Protein AF-A0A023X7V4-F1 (afdb_monomer_lite)

Organism: Rubrobacter radiotolerans (NCBI:txid42256)

InterPro domains:
  IPR008807 ROS/MUCR transcriptional regulator [PF05443] (62-115)
  IPR041920 ROS/MUCR transcriptional regulator superfamily [G3DSA:1.10.10.1550] (57-104)

Secondary structure (DSSP, 8-state):
---HHHHHHHHHHHH---HHHHHHHHHTSTT--HHHHHHHHHT-PPTT---SBTTB--B-SS-EE-TTT--EES-HHHHHHHHH---HHHHHHHTT--TT--SS-HHHHHHHHH-GGGHHHHHHHHHHHHTS-HHHHHHHHHTS---HHHHH-HHHHHHHHHHHHHHHHHHHHHHHTT-----S--HHHHHHHHHHHHHHHH-HHHHHHHHHHHHHHHHTTSS--HHHHHHHHHHHHHHHHHHHHHHHHHHHHHHHTTS--

Structure (mmCIF, N/CA/C/O backbone):
data_AF-A0A023X7V4-F1
#
_entry.id   AF-A0A023X7V4-F1
#
loop_
_atom_site.group_PDB
_atom_site.id
_atom_site.type_symbol
_atom_site.label_atom_id
_atom_site.label_alt_id
_atom_site.label_comp_id
_atom_site.label_asym_id
_atom_site.label_entity_id
_atom_site.label_seq_id
_atom_site.pdbx_PDB_ins_code
_atom_site.Cartn_x
_atom_site.Cartn_y
_atom_site.Cartn_z
_atom_site.occupancy
_atom_site.B_iso_or_equiv
_atom_site.auth_seq_id
_atom_site.auth_comp_id
_atom_site.auth_asym_id
_atom_site.auth_atom_id
_atom_site.pdbx_PDB_model_num
ATOM 1 N N . MET A 1 1 ? -13.717 -35.762 26.888 1.00 41.38 1 MET A N 1
ATOM 2 C CA . MET A 1 1 ? -14.813 -34.768 26.851 1.00 41.38 1 MET A CA 1
ATOM 3 C C . MET A 1 1 ? -14.814 -34.144 25.472 1.00 41.38 1 MET A C 1
ATOM 5 O O . MET A 1 1 ? -14.211 -33.102 25.261 1.00 41.38 1 MET A O 1
ATOM 9 N N . GLU A 1 2 ? -15.412 -34.845 24.517 1.00 42.56 2 GLU A N 1
ATOM 10 C CA . GLU A 1 2 ? -15.575 -34.339 23.157 1.00 42.56 2 GLU A CA 1
ATOM 11 C C . GLU A 1 2 ? -16.433 -33.073 23.203 1.00 42.56 2 GLU A C 1
ATOM 13 O O . GLU A 1 2 ? -17.474 -33.023 23.868 1.00 42.56 2 GLU A O 1
ATOM 18 N N . SER A 1 3 ? -15.922 -32.010 22.584 1.00 56.41 3 SER A N 1
ATOM 19 C CA . SER A 1 3 ? -16.521 -30.682 22.621 1.00 56.41 3 SER A CA 1
ATOM 20 C C . SER A 1 3 ? -17.950 -30.749 22.091 1.00 56.41 3 SER A C 1
ATOM 22 O O . SER A 1 3 ? -18.186 -31.135 20.952 1.00 56.41 3 SER A O 1
ATOM 24 N N . ARG A 1 4 ? -18.926 -30.346 22.905 1.00 56.47 4 ARG A N 1
ATOM 25 C CA . ARG A 1 4 ? -20.351 -30.313 22.531 1.00 56.47 4 ARG A CA 1
ATOM 26 C C . ARG A 1 4 ? -20.641 -29.382 21.339 1.00 56.47 4 ARG A C 1
ATOM 28 O O . ARG A 1 4 ? -21.682 -29.526 20.708 1.00 56.47 4 ARG A O 1
ATOM 35 N N . ALA A 1 5 ? -19.705 -28.492 20.988 1.00 52.78 5 ALA A N 1
ATOM 36 C CA . ALA A 1 5 ? -19.725 -27.732 19.736 1.00 52.78 5 ALA A CA 1
ATOM 37 C C . ALA A 1 5 ? -19.550 -28.637 18.500 1.00 52.78 5 ALA A C 1
ATOM 39 O O . ALA A 1 5 ? -20.178 -28.405 17.473 1.00 52.78 5 ALA A O 1
ATOM 40 N N . TRP A 1 6 ? -18.781 -29.723 18.627 1.00 49.31 6 TRP A N 1
ATOM 41 C CA . TRP A 1 6 ? -18.603 -30.737 17.585 1.00 49.31 6 TRP A CA 1
ATOM 42 C C . TRP A 1 6 ? -19.901 -31.515 17.323 1.00 49.31 6 TRP A C 1
ATOM 44 O O . TRP A 1 6 ? -20.251 -31.766 16.177 1.00 49.31 6 TRP A O 1
ATOM 54 N N . GLN A 1 7 ? -20.689 -31.805 18.366 1.00 56.53 7 GLN A N 1
ATOM 55 C CA . GLN A 1 7 ? -22.008 -32.442 18.218 1.00 56.53 7 GLN A CA 1
ATOM 56 C C . GLN A 1 7 ? -23.035 -31.525 17.528 1.00 56.53 7 GLN A C 1
ATOM 58 O O . GLN A 1 7 ? -23.835 -32.005 16.728 1.00 56.53 7 GLN A O 1
ATOM 63 N N . ALA A 1 8 ? -22.998 -30.213 17.786 1.00 55.41 8 ALA A N 1
ATOM 64 C CA . ALA A 1 8 ? -23.857 -29.241 17.103 1.00 55.41 8 ALA A CA 1
ATOM 65 C C . ALA A 1 8 ? -23.459 -29.044 15.626 1.00 55.41 8 ALA A C 1
ATOM 67 O O . ALA A 1 8 ? -24.329 -29.002 14.759 1.00 55.41 8 ALA A O 1
ATOM 68 N N . ALA A 1 9 ? -22.156 -29.005 15.329 1.00 53.72 9 ALA A N 1
ATOM 69 C CA . ALA A 1 9 ? -21.641 -28.970 13.959 1.00 53.72 9 ALA A CA 1
ATOM 70 C C . ALA A 1 9 ? -21.987 -30.251 13.170 1.00 53.72 9 ALA A C 1
ATOM 72 O O . ALA A 1 9 ? -22.349 -30.181 11.997 1.00 53.72 9 ALA A O 1
ATOM 73 N N . MET A 1 10 ? -21.959 -31.417 13.827 1.00 55.75 10 MET A N 1
ATOM 74 C CA . MET A 1 10 ? -22.349 -32.698 13.225 1.00 55.75 10 MET A CA 1
ATOM 75 C C . MET A 1 10 ? -23.842 -32.772 12.876 1.00 55.75 10 MET A C 1
ATOM 77 O O . MET A 1 10 ? -24.188 -33.373 11.864 1.00 55.75 10 MET A O 1
ATOM 81 N N . LEU A 1 11 ? -24.727 -32.140 13.654 1.00 57.44 11 LEU A N 1
ATOM 82 C CA . LEU A 1 11 ? -26.157 -32.051 13.316 1.00 57.44 11 LEU A CA 1
ATOM 83 C C . LEU A 1 11 ? -26.400 -31.196 12.061 1.00 57.44 11 LEU A C 1
ATOM 85 O O . LEU A 1 11 ? -27.249 -31.540 11.243 1.00 57.44 11 LEU A O 1
ATOM 89 N N . HIS A 1 12 ? -25.618 -30.131 11.864 1.00 55.47 12 HIS A N 1
ATOM 90 C CA . HIS A 1 12 ? -25.697 -29.292 10.663 1.00 55.47 12 HIS A CA 1
ATOM 91 C C . HIS A 1 12 ? -25.228 -30.044 9.404 1.00 55.47 12 HIS A C 1
ATOM 93 O O . HIS A 1 12 ? -25.890 -30.001 8.371 1.00 55.47 12 HIS A O 1
ATOM 99 N N . LEU A 1 13 ? -24.124 -30.794 9.510 1.00 51.00 13 LEU A N 1
ATOM 100 C CA . LEU A 1 13 ? -23.548 -31.556 8.395 1.00 51.00 13 LEU A CA 1
ATOM 101 C C . LEU A 1 13 ? -24.337 -32.824 8.038 1.00 51.00 13 LEU A C 1
ATOM 103 O O . LEU A 1 13 ? -24.359 -33.213 6.873 1.00 51.00 13 LEU A O 1
ATOM 107 N N . ARG A 1 14 ? -24.966 -33.489 9.016 1.00 56.28 14 ARG A N 1
ATOM 108 C CA . ARG A 1 14 ? -25.620 -34.791 8.803 1.00 56.28 14 ARG A CA 1
ATOM 109 C C . ARG A 1 14 ? -27.096 -34.684 8.418 1.00 56.28 14 ARG A C 1
ATOM 111 O O . ARG A 1 14 ? -27.585 -35.574 7.732 1.00 56.28 14 ARG A O 1
ATOM 118 N N . GLU A 1 15 ? -27.788 -33.624 8.838 1.00 60.56 15 GLU A N 1
ATOM 119 C CA . GLU A 1 15 ? -29.243 -33.493 8.639 1.00 60.56 15 GLU A CA 1
ATOM 120 C C . GLU A 1 15 ? -29.652 -32.349 7.699 1.00 60.56 15 GLU A C 1
ATOM 122 O O . GLU A 1 15 ? -30.838 -32.165 7.446 1.00 60.56 15 GLU A O 1
ATOM 127 N N . GLY A 1 16 ? -28.699 -31.581 7.153 1.00 63.62 16 GLY A N 1
ATOM 128 C CA . GLY A 1 16 ? -28.992 -30.522 6.175 1.00 63.62 16 GLY A CA 1
ATOM 129 C C . GLY A 1 16 ? -29.826 -29.358 6.727 1.00 63.62 16 GLY A C 1
ATOM 130 O O . GLY A 1 16 ? -30.351 -28.555 5.959 1.00 63.62 16 GLY A O 1
ATOM 131 N N . LEU A 1 17 ? -29.954 -29.263 8.052 1.00 63.28 17 LEU A N 1
ATOM 132 C CA . LEU A 1 17 ? -30.679 -28.193 8.731 1.00 63.28 17 LEU A CA 1
ATOM 133 C C . LEU A 1 17 ? -30.011 -26.850 8.453 1.00 63.28 17 LEU A C 1
ATOM 135 O O . LEU A 1 17 ? -28.795 -26.752 8.495 1.00 63.28 17 LEU A O 1
ATOM 139 N N . SER A 1 18 ? -30.774 -25.788 8.243 1.00 66.00 18 SER A N 1
ATOM 140 C CA . SER A 1 18 ? -30.254 -24.424 8.136 1.00 66.00 18 SER A CA 1
ATOM 141 C C . SER A 1 18 ? -29.799 -23.875 9.499 1.00 66.00 18 SER A C 1
ATOM 143 O O . SER A 1 18 ? -30.266 -24.297 10.559 1.00 66.00 18 SER A O 1
ATOM 145 N N . LEU A 1 19 ? -28.924 -22.861 9.510 1.00 58.91 19 LEU A N 1
ATOM 146 C CA . LEU A 1 19 ? -28.445 -22.227 10.754 1.00 58.91 19 LEU A CA 1
ATOM 147 C C . LEU A 1 19 ? -29.584 -21.659 11.619 1.00 58.91 19 LEU A C 1
ATOM 149 O O . LEU A 1 19 ? -29.490 -21.646 12.847 1.00 58.91 19 LEU A O 1
ATOM 153 N N . LYS A 1 20 ? -30.687 -21.227 10.992 1.00 66.25 20 LYS A N 1
ATOM 154 C CA . LYS A 1 20 ? -31.888 -20.770 11.707 1.00 66.25 20 LYS A CA 1
ATOM 155 C C . LYS A 1 20 ? -32.548 -21.909 12.483 1.00 66.25 20 LYS A C 1
ATOM 157 O O . LYS A 1 20 ? -33.014 -21.681 13.598 1.00 66.25 20 LYS A O 1
ATOM 162 N N . GLU A 1 21 ? -32.555 -23.114 11.924 1.00 63.94 21 GLU A N 1
ATOM 163 C CA . GLU A 1 21 ? -33.119 -24.311 12.552 1.00 63.94 21 GLU A CA 1
ATOM 164 C C . GLU A 1 21 ? -32.215 -24.815 13.678 1.00 63.94 21 GLU A C 1
ATOM 166 O O . GLU A 1 21 ? -32.706 -25.069 14.776 1.00 63.94 21 GLU A O 1
ATOM 171 N N . VAL A 1 22 ? -30.892 -24.817 13.481 1.00 65.38 22 VAL A N 1
ATOM 172 C CA . VAL A 1 22 ? -29.928 -25.143 14.549 1.00 65.38 22 VAL A CA 1
ATOM 173 C C . VAL A 1 22 ? -30.056 -24.161 15.723 1.00 65.38 22 VAL A C 1
ATOM 175 O O . VAL A 1 22 ? -30.165 -24.570 16.880 1.00 65.38 22 VAL A O 1
ATOM 178 N N . ALA A 1 23 ? -30.137 -22.856 15.445 1.00 66.94 23 ALA A N 1
ATOM 179 C CA . ALA A 1 23 ? -30.318 -21.828 16.470 1.00 66.94 23 ALA A CA 1
ATOM 180 C C . ALA A 1 23 ? -31.695 -21.881 17.159 1.00 66.94 23 ALA A C 1
ATOM 182 O O . ALA A 1 23 ? -31.830 -21.413 18.292 1.00 66.94 23 ALA A O 1
ATOM 183 N N . LYS A 1 24 ? -32.729 -22.406 16.490 1.00 69.44 24 LYS A N 1
ATOM 184 C CA . LYS A 1 24 ? -34.049 -22.657 17.087 1.00 69.44 24 LYS A CA 1
ATOM 185 C C . LYS A 1 24 ? -33.983 -23.842 18.055 1.00 69.44 24 LYS A C 1
ATOM 187 O O . LYS A 1 24 ? -34.344 -23.685 19.218 1.00 69.44 24 LYS A O 1
ATOM 192 N N . VAL A 1 25 ? -33.406 -24.965 17.623 1.00 68.50 25 VAL A N 1
ATOM 193 C CA . VAL A 1 25 ? -33.219 -26.174 18.448 1.00 68.50 25 VAL A CA 1
ATOM 194 C C . VAL A 1 25 ? -32.381 -25.886 19.698 1.00 68.50 25 VAL A C 1
ATOM 196 O O . VAL A 1 25 ? -32.690 -26.374 20.785 1.00 68.50 25 VAL A O 1
ATOM 199 N N . LEU A 1 26 ? -31.336 -25.060 19.579 1.00 64.25 26 LEU A N 1
ATOM 200 C CA . LEU A 1 26 ? -30.510 -24.667 20.726 1.00 64.25 26 LEU A CA 1
ATOM 201 C C . LEU A 1 26 ? -31.251 -23.752 21.716 1.00 64.25 26 LEU A C 1
ATOM 203 O O . LEU A 1 26 ? -30.991 -23.836 22.915 1.00 64.25 26 LEU A O 1
ATOM 207 N N . ARG A 1 27 ? -32.187 -22.915 21.244 1.00 64.38 27 ARG A N 1
ATOM 208 C CA . ARG A 1 27 ? -33.008 -22.026 22.089 1.00 64.38 27 ARG A CA 1
ATOM 209 C C . ARG A 1 27 ? -34.117 -22.755 22.845 1.00 64.38 27 ARG A C 1
ATOM 211 O O . ARG A 1 27 ? -34.474 -22.333 23.938 1.00 64.38 27 ARG A O 1
ATOM 218 N N . GLU A 1 28 ? -34.632 -23.851 22.298 1.00 66.69 28 GLU A N 1
ATOM 219 C CA . GLU A 1 28 ? -35.688 -24.661 22.922 1.00 66.69 28 GLU A CA 1
ATOM 220 C C . GLU A 1 28 ? -35.160 -25.591 24.034 1.00 66.69 28 GLU A C 1
ATOM 222 O O . GLU A 1 28 ? -35.944 -26.246 24.722 1.00 66.69 28 GLU A O 1
ATOM 227 N N . ARG A 1 29 ? -33.836 -25.648 24.268 1.00 60.62 29 ARG A N 1
ATOM 228 C CA . ARG A 1 29 ? -33.248 -26.480 25.329 1.00 60.62 29 ARG A CA 1
ATOM 229 C C . ARG A 1 29 ? -33.057 -25.707 26.647 1.00 60.62 29 ARG A C 1
ATOM 231 O O . ARG A 1 29 ? -32.195 -24.832 26.727 1.00 60.62 29 ARG A O 1
ATOM 238 N N . PRO A 1 30 ? -33.734 -26.105 27.744 1.00 47.75 30 PRO A N 1
ATOM 239 C CA . PRO A 1 30 ? -33.882 -25.292 28.962 1.00 47.75 30 PRO A CA 1
ATOM 240 C C . PRO A 1 30 ? -32.609 -25.072 29.801 1.00 47.75 30 PRO A C 1
ATOM 242 O O . PRO A 1 30 ? -32.651 -24.354 30.793 1.00 47.75 30 PRO A O 1
ATOM 245 N N . LYS A 1 31 ? -31.463 -25.668 29.440 1.00 54.19 31 LYS A N 1
ATOM 246 C CA . LYS A 1 31 ? -30.196 -25.534 30.193 1.00 54.19 31 LYS A CA 1
ATOM 247 C C . LYS A 1 31 ? -29.168 -24.606 29.538 1.00 54.19 31 LYS A C 1
ATOM 249 O O . LYS A 1 31 ? -28.036 -24.530 30.011 1.00 54.19 31 LYS A O 1
ATOM 254 N N . TRP A 1 32 ? -29.525 -23.935 28.447 1.00 52.78 32 TRP A N 1
ATOM 255 C CA . TRP A 1 32 ? -28.631 -23.021 27.740 1.00 52.78 32 TRP A CA 1
ATOM 256 C C . TRP A 1 32 ? -29.095 -21.584 27.974 1.00 52.78 32 TRP A C 1
ATOM 258 O O . TRP A 1 32 ? -30.071 -21.128 27.389 1.00 52.78 32 TRP A O 1
ATOM 268 N N . CYS A 1 33 ? -28.406 -20.862 28.860 1.00 50.81 33 CYS A N 1
ATOM 269 C CA . CYS A 1 33 ? -28.607 -19.423 28.992 1.00 50.81 33 CYS A CA 1
ATOM 270 C C . CYS A 1 33 ? -28.210 -18.730 27.675 1.00 50.81 33 CYS A C 1
ATOM 272 O O . CYS A 1 33 ? -27.213 -19.098 27.046 1.00 50.81 33 CYS A O 1
ATOM 274 N N . GLY A 1 34 ? -28.981 -17.722 27.254 1.00 51.06 34 GLY A N 1
ATOM 275 C CA . GLY A 1 34 ? -28.841 -17.063 25.944 1.00 51.06 34 GLY A CA 1
ATOM 276 C C . GLY A 1 34 ? -27.445 -16.498 25.633 1.00 51.06 34 GLY A C 1
ATOM 277 O O . GLY A 1 34 ? -27.108 -16.314 24.467 1.00 51.06 34 GLY A O 1
ATOM 278 N N . GLN A 1 35 ? -26.598 -16.308 26.649 1.00 51.03 35 GLN A N 1
ATOM 279 C CA . GLN A 1 35 ? -25.211 -15.856 26.508 1.00 51.03 35 GLN A CA 1
ATOM 280 C C . GLN A 1 35 ? -24.315 -16.861 25.756 1.00 51.03 35 GLN A C 1
ATOM 282 O O . GLN A 1 35 ? -23.490 -16.445 24.950 1.00 51.03 35 GLN A O 1
ATOM 287 N N . ARG A 1 36 ? -24.515 -18.177 25.941 1.00 52.31 36 ARG A N 1
ATOM 288 C CA . ARG A 1 36 ? -23.709 -19.217 25.265 1.00 52.31 36 ARG A CA 1
ATOM 289 C C . ARG A 1 36 ? -24.131 -19.488 23.824 1.00 52.31 36 ARG A C 1
ATOM 291 O O . ARG A 1 36 ? -23.329 -19.977 23.038 1.00 52.31 36 ARG A O 1
ATOM 298 N N . VAL A 1 37 ? -25.376 -19.178 23.463 1.00 53.91 37 VAL A N 1
ATOM 299 C CA . VAL A 1 37 ? -25.863 -19.341 22.083 1.00 53.91 37 VAL A CA 1
ATOM 300 C C . VAL A 1 37 ? -25.223 -18.294 21.169 1.00 53.91 37 VAL A C 1
ATOM 302 O O . VAL A 1 37 ? -24.792 -18.640 20.074 1.00 53.91 37 VAL A O 1
ATOM 305 N N . ASN A 1 38 ? -25.079 -17.052 21.644 1.00 53.09 38 ASN A N 1
ATOM 306 C CA . ASN A 1 38 ? -24.368 -16.006 20.904 1.00 53.09 38 ASN A CA 1
ATOM 307 C C . ASN A 1 38 ? -22.863 -16.286 20.802 1.00 53.09 38 ASN A C 1
ATOM 309 O O . ASN A 1 38 ? -22.304 -16.067 19.744 1.00 53.09 38 ASN A O 1
ATOM 313 N N . GLU A 1 39 ? -22.219 -16.850 21.830 1.00 53.12 39 GLU A N 1
ATOM 314 C CA . GLU A 1 39 ? -20.816 -17.299 21.732 1.00 53.12 39 GLU A CA 1
ATOM 315 C C . GLU A 1 39 ? -20.608 -18.389 20.668 1.00 53.12 39 GLU A C 1
ATOM 317 O O . GLU A 1 39 ? -19.602 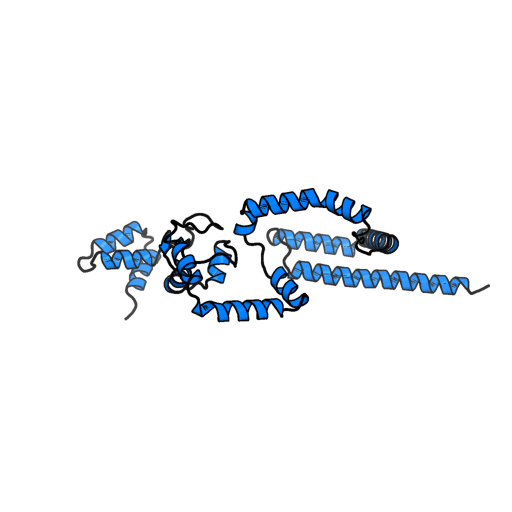-18.382 19.968 1.00 53.12 39 GLU A O 1
ATOM 322 N N . VAL A 1 40 ? -21.552 -19.325 20.527 1.00 52.16 40 VAL A N 1
ATOM 323 C CA . VAL A 1 40 ? -21.476 -20.395 19.516 1.00 52.16 40 VAL A CA 1
ATOM 324 C C . VAL A 1 40 ? -21.798 -19.879 18.112 1.00 52.16 40 VAL A C 1
ATOM 326 O O . VAL A 1 40 ? -21.185 -20.332 17.151 1.00 52.16 40 VAL A O 1
ATOM 329 N N . LEU A 1 41 ? -22.721 -18.924 17.982 1.00 52.56 41 LEU A N 1
ATOM 330 C CA . LEU A 1 41 ? -23.018 -18.264 16.706 1.00 52.56 41 LEU A CA 1
ATOM 331 C C . LEU A 1 41 ? -21.889 -17.315 16.270 1.00 52.56 41 LEU A C 1
ATOM 333 O O . LEU A 1 41 ? -21.549 -17.298 15.093 1.00 52.56 41 LEU A O 1
ATOM 337 N N . ASP A 1 42 ? -21.250 -16.612 17.209 1.00 54.59 42 ASP A N 1
ATOM 338 C CA . ASP A 1 42 ? -20.060 -15.777 16.979 1.00 54.59 42 ASP A CA 1
ATOM 339 C C . ASP A 1 42 ? -18.852 -16.594 16.489 1.00 54.59 42 ASP A C 1
ATOM 341 O O . ASP A 1 42 ? -17.957 -16.057 15.839 1.00 54.59 42 ASP A O 1
ATOM 345 N N . LEU A 1 43 ? -18.806 -17.893 16.802 1.00 53.56 43 LEU A N 1
ATOM 346 C CA . LEU A 1 43 ? -17.772 -18.812 16.320 1.00 53.56 43 LEU A CA 1
ATOM 347 C C . LEU A 1 43 ? -18.025 -19.304 14.886 1.00 53.56 43 LEU A C 1
ATOM 349 O O . LEU A 1 43 ? -17.178 -20.011 14.342 1.00 53.56 43 LEU A O 1
ATOM 353 N N . TYR A 1 44 ? -19.166 -18.964 14.278 1.00 50.44 44 TYR A N 1
ATOM 354 C CA . TYR A 1 44 ? -19.563 -19.469 12.964 1.00 50.44 44 TYR A CA 1
ATOM 355 C C . TYR A 1 44 ? -20.221 -18.380 12.097 1.00 50.44 44 TYR A C 1
ATOM 357 O O . TYR A 1 44 ? -21.303 -18.568 11.539 1.00 50.44 44 TYR A O 1
ATOM 365 N N . GLU A 1 45 ? -19.556 -17.230 11.951 1.00 55.75 45 GLU A N 1
ATOM 366 C CA . GLU A 1 45 ? -19.794 -16.356 10.795 1.00 55.75 45 GLU A CA 1
ATOM 367 C C . GLU A 1 45 ? -19.131 -16.994 9.562 1.00 55.75 45 GLU A C 1
ATOM 369 O O . GLU A 1 45 ? -17.949 -17.348 9.617 1.00 55.75 45 GLU A O 1
ATOM 374 N N . PRO A 1 46 ? -19.871 -17.218 8.460 1.00 46.97 46 PRO A N 1
ATOM 375 C CA . PRO A 1 46 ? -19.332 -17.917 7.307 1.00 46.97 46 PRO A CA 1
ATOM 376 C C . PRO A 1 46 ? -18.143 -17.135 6.726 1.00 46.97 46 PRO A C 1
ATOM 378 O O . PRO A 1 46 ? -18.260 -15.924 6.506 1.00 46.97 46 PRO A O 1
ATOM 381 N N . PRO A 1 47 ? -17.009 -17.802 6.442 1.00 47.78 47 PRO A N 1
ATOM 382 C CA . PRO A 1 47 ? -15.884 -17.162 5.777 1.00 47.78 47 PRO A CA 1
ATOM 383 C C . PRO A 1 47 ? -16.356 -16.615 4.425 1.00 47.78 47 PRO A C 1
ATOM 385 O O . PRO A 1 47 ? -16.801 -17.372 3.564 1.00 47.78 47 PRO A O 1
ATOM 388 N N . GLY A 1 48 ? -16.306 -15.291 4.253 1.00 57.72 48 GLY A N 1
ATOM 389 C CA . GLY A 1 48 ? -16.626 -14.636 2.980 1.00 57.72 48 GLY A CA 1
ATOM 390 C C . GLY A 1 48 ? -17.343 -13.290 3.076 1.00 57.72 48 GLY A C 1
ATOM 391 O O . GLY A 1 48 ? -17.339 -12.544 2.098 1.00 57.72 48 GLY A O 1
ATOM 392 N N . VAL A 1 49 ? -17.927 -12.929 4.224 1.00 71.62 49 VAL A N 1
ATOM 393 C CA . VAL A 1 49 ? -18.519 -11.592 4.395 1.00 71.62 49 VAL A CA 1
ATOM 394 C C . VAL A 1 49 ? -17.434 -10.614 4.836 1.00 71.62 49 VAL A C 1
ATOM 396 O O . VAL A 1 49 ? -16.968 -10.649 5.968 1.00 71.62 49 VAL A O 1
ATOM 399 N N . ILE A 1 50 ? -17.019 -9.731 3.927 1.00 84.19 50 ILE A N 1
ATOM 400 C CA . ILE A 1 50 ? -16.143 -8.605 4.264 1.00 84.19 50 ILE A CA 1
ATOM 401 C C . ILE A 1 50 ? -17.021 -7.474 4.800 1.00 84.19 50 ILE A C 1
ATOM 403 O O . ILE A 1 50 ? -17.871 -6.944 4.084 1.00 84.19 50 ILE A O 1
ATOM 407 N N . HIS A 1 51 ? -16.797 -7.077 6.049 1.00 89.88 51 HIS A N 1
ATOM 408 C CA . HIS A 1 51 ? -17.432 -5.900 6.629 1.00 89.88 51 HIS A CA 1
ATOM 409 C C . HIS A 1 51 ? -16.680 -4.627 6.226 1.00 89.88 51 HIS A C 1
ATOM 411 O O . HIS A 1 51 ? -15.453 -4.567 6.287 1.00 89.88 51 HIS A O 1
ATOM 417 N N . GLY A 1 52 ? -17.420 -3.588 5.837 1.00 87.25 52 GLY A N 1
ATOM 418 C CA . GLY A 1 52 ? -16.836 -2.342 5.341 1.00 87.25 52 GLY A CA 1
ATOM 419 C C . GLY A 1 52 ? -16.393 -2.440 3.877 1.00 87.25 52 GLY A C 1
ATOM 420 O O . GLY A 1 52 ? -16.958 -3.198 3.090 1.00 87.25 52 GLY A O 1
ATOM 421 N N . ARG A 1 53 ? -15.403 -1.631 3.486 1.00 84.81 53 ARG A N 1
ATOM 422 C CA . ARG A 1 53 ? -14.885 -1.583 2.111 1.00 84.81 53 ARG A CA 1
ATOM 423 C C . ARG A 1 53 ? -13.430 -2.045 2.095 1.00 84.81 53 ARG A C 1
ATOM 425 O O . ARG A 1 53 ? -12.595 -1.466 2.778 1.00 84.81 53 ARG A O 1
ATOM 432 N N . ARG A 1 54 ? -13.113 -3.032 1.253 1.00 85.31 54 ARG A N 1
ATOM 433 C CA . ARG A 1 54 ? -11.736 -3.514 1.052 1.00 85.31 54 ARG A CA 1
ATOM 434 C C . ARG A 1 54 ? -10.801 -2.360 0.664 1.00 85.31 54 ARG A C 1
ATOM 436 O O . ARG A 1 54 ? -11.177 -1.480 -0.110 1.00 85.31 54 ARG A O 1
ATOM 443 N N . GLY A 1 55 ? -9.603 -2.350 1.236 1.00 85.19 55 GLY A N 1
ATOM 444 C CA . GLY A 1 55 ? -8.627 -1.275 1.080 1.00 85.19 55 GLY A CA 1
ATOM 445 C C . GLY A 1 55 ? -8.944 -0.000 1.868 1.00 85.19 55 GLY A C 1
ATOM 446 O O . GLY A 1 55 ? -8.191 0.957 1.744 1.00 85.19 55 GLY A O 1
ATOM 447 N N . VAL A 1 56 ? -10.013 0.046 2.673 1.00 88.31 56 VAL A N 1
ATOM 448 C CA . VAL A 1 56 ? -10.365 1.219 3.489 1.00 88.31 56 VAL A CA 1
ATOM 449 C C . VAL A 1 56 ? -10.674 0.788 4.916 1.00 88.31 56 VAL A C 1
ATOM 451 O O . VAL A 1 56 ? -11.677 0.134 5.181 1.00 88.31 56 VAL A O 1
ATOM 454 N N . LEU A 1 57 ? -9.844 1.212 5.868 1.00 91.44 57 LEU A N 1
ATOM 455 C CA . LEU A 1 57 ? -10.114 0.965 7.280 1.00 91.44 57 LEU A CA 1
ATOM 456 C C . LEU A 1 57 ? -11.111 2.000 7.823 1.00 91.44 57 LEU A C 1
ATOM 458 O O . LEU A 1 57 ? -10.745 3.150 8.065 1.00 91.44 57 LEU A O 1
ATOM 462 N N . ALA A 1 58 ? -12.368 1.593 8.018 1.00 92.50 58 ALA A N 1
ATOM 463 C CA . ALA A 1 58 ? -13.390 2.461 8.601 1.00 92.50 58 ALA A CA 1
ATOM 464 C C . ALA A 1 58 ? -13.027 2.849 10.045 1.00 92.50 58 ALA A C 1
ATOM 466 O O . ALA A 1 58 ? -12.610 2.004 10.841 1.00 92.50 58 ALA A O 1
ATOM 467 N N . SER A 1 59 ? -13.189 4.131 10.372 1.00 93.69 59 SER A N 1
ATOM 468 C CA . SER A 1 59 ? -12.820 4.727 11.657 1.00 93.69 59 SER A CA 1
ATOM 469 C C . SER A 1 59 ? -13.870 5.751 12.084 1.00 93.69 59 SER A C 1
ATOM 471 O O . SER A 1 59 ? -14.273 6.572 11.264 1.00 93.69 59 SER A O 1
ATOM 473 N N . ASP A 1 60 ? -14.253 5.746 13.361 1.00 93.00 60 ASP A N 1
ATOM 474 C CA . ASP A 1 60 ? -15.101 6.778 13.986 1.00 93.00 60 ASP A CA 1
ATOM 475 C C . ASP A 1 60 ? -14.268 7.837 14.745 1.00 93.00 60 ASP A C 1
ATOM 477 O O . ASP A 1 60 ? -14.798 8.836 15.218 1.00 93.00 60 ASP A O 1
ATOM 481 N N . GLY A 1 61 ? -12.947 7.630 14.827 1.00 91.25 61 GLY A N 1
ATOM 482 C CA . GLY A 1 61 ? -11.984 8.489 15.525 1.00 91.25 61 GLY A CA 1
ATOM 483 C C . GLY A 1 61 ? -11.427 7.834 16.791 1.00 91.25 61 GLY A C 1
ATOM 484 O O . GLY A 1 61 ? -10.214 7.861 17.019 1.00 91.25 61 GLY A O 1
ATOM 485 N N . GLU A 1 62 ? -12.281 7.152 17.550 1.00 92.88 62 GLU A N 1
ATOM 486 C CA . GLU A 1 62 ? -11.925 6.444 18.788 1.00 92.88 62 GLU A CA 1
ATOM 487 C C . GLU A 1 62 ? -11.638 4.957 18.543 1.00 92.88 62 GLU A C 1
ATOM 489 O O . GLU A 1 62 ? -10.874 4.316 19.276 1.00 92.88 62 GLU A O 1
ATOM 494 N N . ARG A 1 63 ? -12.230 4.395 17.488 1.00 95.31 63 ARG A N 1
ATOM 495 C CA . ARG A 1 63 ? -12.226 2.978 17.127 1.00 95.31 63 ARG A CA 1
ATOM 496 C C . ARG A 1 63 ? -12.145 2.800 15.614 1.00 95.31 63 ARG A C 1
ATOM 498 O O . ARG A 1 63 ? -12.459 3.688 14.826 1.00 95.31 63 ARG A O 1
ATOM 505 N N . VAL A 1 64 ? -11.724 1.606 15.217 1.00 95.94 64 VAL A N 1
ATOM 506 C CA . VAL A 1 64 ? -11.688 1.147 13.826 1.00 95.94 64 VAL A CA 1
ATOM 507 C C . VAL A 1 64 ? -12.469 -0.154 13.674 1.00 95.94 64 VAL A C 1
ATOM 509 O O . VAL A 1 64 ? -12.481 -0.982 14.591 1.00 95.94 64 VAL A O 1
ATOM 512 N N . GLN A 1 65 ? -13.118 -0.340 12.528 1.00 96.19 65 GLN A N 1
ATOM 513 C CA . GLN A 1 65 ? -13.931 -1.521 12.248 1.00 96.19 65 GLN A CA 1
ATOM 514 C C . GLN A 1 65 ? -13.072 -2.708 11.775 1.00 96.19 65 GLN A C 1
ATOM 516 O O . GLN A 1 65 ? -12.175 -2.554 10.944 1.00 96.19 65 GLN A O 1
ATOM 521 N N . CYS A 1 66 ? -13.347 -3.907 12.291 1.00 95.12 66 CYS A N 1
ATOM 522 C CA . CYS A 1 66 ? -12.769 -5.154 11.792 1.00 95.12 66 CYS A CA 1
ATOM 523 C C . CYS A 1 66 ? -13.473 -5.601 10.502 1.00 95.12 66 CYS A C 1
ATOM 525 O O . CYS A 1 66 ? -14.699 -5.667 10.470 1.00 95.12 66 CYS A O 1
ATOM 527 N N . HIS A 1 67 ? -12.710 -5.975 9.472 1.00 93.88 67 HIS A N 1
ATOM 528 C CA . HIS A 1 67 ? -13.262 -6.480 8.210 1.00 93.88 67 HIS A CA 1
ATOM 529 C C . HIS A 1 67 ? -13.812 -7.907 8.324 1.00 93.88 67 HIS A C 1
ATOM 531 O O . HIS A 1 67 ? -14.635 -8.289 7.500 1.00 93.88 67 HIS A O 1
ATOM 537 N N . VAL A 1 68 ? -13.376 -8.680 9.327 1.00 90.94 68 VAL A N 1
ATOM 538 C CA . VAL A 1 68 ? -13.788 -10.084 9.508 1.00 90.94 68 VAL A CA 1
ATOM 539 C C . VAL A 1 68 ? -15.115 -10.190 10.255 1.00 90.94 68 VAL A C 1
ATOM 541 O O . VAL A 1 68 ? -15.979 -10.928 9.817 1.00 90.94 68 VAL A O 1
ATOM 544 N N . CYS A 1 69 ? -15.288 -9.445 11.354 1.00 90.19 69 CYS A N 1
ATOM 545 C CA . CYS A 1 69 ? -16.470 -9.554 12.228 1.00 90.19 69 CYS A CA 1
ATOM 546 C C . CYS A 1 69 ? -17.299 -8.262 12.346 1.00 90.19 69 CYS A C 1
ATOM 548 O O . CYS A 1 69 ? -18.230 -8.177 13.145 1.00 90.19 69 CYS A O 1
ATOM 550 N N . GLY A 1 70 ? -16.905 -7.180 11.665 1.00 91.94 70 GLY A N 1
ATOM 551 C CA . GLY A 1 70 ? -17.652 -5.915 11.635 1.00 91.94 70 GLY A CA 1
ATOM 552 C C . GLY A 1 70 ? -17.673 -5.099 12.934 1.00 91.94 70 GLY A C 1
ATOM 553 O O . GLY A 1 70 ? -18.264 -4.017 12.959 1.00 91.94 70 GLY A O 1
ATOM 554 N N . ARG A 1 71 ? -17.033 -5.575 14.009 1.00 92.38 71 ARG A N 1
ATOM 555 C CA . ARG A 1 71 ? -16.984 -4.906 15.322 1.00 92.38 71 ARG A CA 1
ATOM 556 C C . ARG A 1 71 ? -15.923 -3.801 15.375 1.00 92.38 71 ARG A C 1
ATOM 558 O O . ARG A 1 71 ? -14.959 -3.811 14.613 1.00 92.38 71 ARG A O 1
ATOM 565 N N . TRP A 1 72 ? -16.093 -2.862 16.306 1.00 95.88 72 TRP A N 1
ATOM 566 C CA . TRP A 1 72 ? -15.266 -1.657 16.444 1.00 95.88 72 TRP A CA 1
ATOM 567 C C . TRP A 1 72 ? -14.278 -1.761 17.611 1.00 95.88 72 TRP A C 1
ATOM 569 O O . TRP A 1 72 ? -14.678 -2.047 18.740 1.00 95.88 72 TRP A O 1
ATOM 579 N N . TYR A 1 73 ? -12.998 -1.471 17.361 1.00 95.56 73 TYR A N 1
ATOM 580 C CA . TYR A 1 73 ? -11.916 -1.629 18.339 1.00 95.56 73 TYR A CA 1
ATOM 581 C C . TYR A 1 73 ? -10.931 -0.460 18.337 1.00 95.56 73 TYR A C 1
ATOM 583 O O . TYR A 1 73 ? -10.559 0.049 17.286 1.00 95.56 73 TYR A O 1
ATOM 591 N N . ALA A 1 74 ? -10.405 -0.102 19.511 1.00 95.56 74 ALA A N 1
ATOM 592 C CA . ALA A 1 74 ? -9.290 0.847 19.608 1.00 95.56 74 ALA A CA 1
ATOM 593 C C . ALA A 1 74 ? -7.948 0.233 19.151 1.00 95.56 74 ALA A C 1
ATOM 595 O O . ALA A 1 74 ? -7.075 0.938 18.648 1.00 95.56 74 ALA A O 1
ATOM 596 N N . HIS A 1 75 ? -7.772 -1.087 19.310 1.00 95.62 75 HIS A N 1
ATOM 597 C CA . HIS A 1 75 ? -6.545 -1.808 18.953 1.00 95.62 75 HIS A CA 1
ATOM 598 C C . HIS A 1 75 ? -6.850 -3.054 18.111 1.00 95.62 75 HIS A C 1
ATOM 600 O O . HIS A 1 75 ? -6.763 -4.194 18.576 1.00 95.62 75 HIS A O 1
ATOM 606 N N . LEU A 1 76 ? -7.201 -2.826 16.847 1.00 96.25 76 LEU A N 1
ATOM 607 C CA . LEU A 1 76 ? -7.582 -3.872 15.902 1.00 96.25 76 LEU A CA 1
ATOM 608 C C . LEU A 1 76 ? -6.494 -4.933 15.708 1.00 96.25 76 LEU A C 1
ATOM 610 O O . LEU A 1 76 ? -6.813 -6.113 15.665 1.00 96.25 76 LEU A O 1
ATOM 614 N N . GLY A 1 77 ? -5.215 -4.551 15.676 1.00 94.00 77 GLY A N 1
ATOM 615 C CA . GLY A 1 77 ? -4.127 -5.522 15.492 1.00 94.00 77 GLY A CA 1
ATOM 616 C C . GLY A 1 77 ? -4.069 -6.605 16.581 1.00 94.00 77 GLY A C 1
ATOM 617 O O . GLY A 1 77 ? -3.758 -7.752 16.289 1.00 94.00 77 GLY A O 1
ATOM 618 N N . ALA A 1 78 ? -4.426 -6.264 17.825 1.00 93.25 78 ALA A N 1
ATOM 619 C CA . ALA A 1 78 ? -4.479 -7.254 18.908 1.00 93.25 78 ALA A CA 1
ATOM 620 C C . ALA A 1 78 ? -5.731 -8.126 18.796 1.00 93.25 78 ALA A C 1
ATOM 622 O O . ALA A 1 78 ? -5.660 -9.335 18.985 1.00 93.25 78 ALA A O 1
ATOM 623 N N . HIS A 1 79 ? -6.867 -7.512 18.454 1.00 95.31 79 HIS A N 1
ATOM 624 C CA . HIS A 1 79 ? -8.113 -8.234 18.233 1.00 95.31 79 HIS A CA 1
ATOM 625 C C . HIS A 1 79 ? -7.964 -9.290 17.134 1.00 95.31 79 HIS A C 1
ATOM 627 O O . HIS A 1 79 ? -8.290 -10.448 17.367 1.00 95.31 79 HIS A O 1
ATOM 633 N N . VAL A 1 80 ? -7.424 -8.906 15.977 1.00 94.25 80 VAL A N 1
ATOM 634 C CA . VAL A 1 80 ? -7.256 -9.795 14.823 1.00 94.25 80 VAL A CA 1
ATOM 635 C C . VAL A 1 80 ? -6.361 -10.984 15.168 1.00 94.25 80 VAL A C 1
ATOM 637 O O . VAL A 1 80 ? -6.747 -12.120 14.920 1.00 94.25 80 VAL A O 1
ATOM 640 N N . ARG A 1 81 ? -5.237 -10.751 15.853 1.00 92.25 81 ARG A N 1
ATOM 641 C CA . ARG A 1 81 ? -4.367 -11.835 16.321 1.00 92.25 81 ARG A CA 1
ATOM 642 C C . ARG A 1 81 ? -5.071 -12.773 17.303 1.00 92.25 81 ARG A C 1
ATOM 644 O O . ARG A 1 81 ? -4.943 -13.981 17.205 1.00 92.25 81 ARG A O 1
ATOM 651 N N . MET A 1 82 ? -5.820 -12.230 18.262 1.00 90.50 82 MET A N 1
ATOM 652 C CA . MET A 1 82 ? -6.444 -13.035 19.320 1.00 90.50 82 MET A CA 1
ATOM 653 C C . MET A 1 82 ? -7.733 -13.747 18.899 1.00 90.50 82 MET A C 1
ATOM 655 O O . MET A 1 82 ? -8.105 -14.737 19.524 1.00 90.50 82 MET A O 1
ATOM 659 N N . LYS A 1 83 ? -8.480 -13.192 17.939 1.00 90.69 83 LYS A N 1
ATOM 660 C CA . LYS A 1 83 ? -9.819 -13.672 17.558 1.00 90.69 83 LYS A CA 1
ATOM 661 C C . LYS A 1 83 ? -9.881 -14.283 16.169 1.00 90.69 83 LYS A C 1
ATOM 663 O O . LYS A 1 83 ? -10.786 -15.072 15.926 1.00 90.69 83 LYS A O 1
ATOM 668 N N . HIS A 1 84 ? -8.946 -13.935 15.294 1.00 88.50 84 HIS A N 1
ATOM 669 C CA . HIS A 1 84 ? -8.908 -14.421 13.917 1.00 88.50 84 HIS A CA 1
ATOM 670 C C . HIS A 1 84 ? -7.604 -15.148 13.580 1.00 88.50 84 HIS A C 1
ATOM 672 O O . HIS A 1 84 ? -7.471 -15.608 12.457 1.00 88.50 84 HIS A O 1
ATOM 678 N N . ASP A 1 85 ? -6.671 -15.264 14.533 1.00 87.88 85 ASP A N 1
ATOM 679 C CA . ASP A 1 85 ? -5.376 -15.942 14.361 1.00 87.88 85 ASP A CA 1
ATOM 680 C C . ASP A 1 85 ? -4.566 -15.433 13.154 1.00 87.88 85 ASP A C 1
ATOM 682 O O . ASP A 1 85 ? -3.772 -16.150 12.560 1.00 87.88 85 ASP A O 1
ATOM 686 N N . MET A 1 86 ? -4.772 -14.165 12.781 1.00 89.19 86 MET A N 1
ATOM 687 C CA . MET A 1 86 ? -4.049 -13.525 11.684 1.00 89.19 86 MET A CA 1
ATOM 688 C C . MET A 1 86 ? -3.018 -12.549 12.236 1.00 89.19 86 MET A C 1
ATOM 690 O O . MET A 1 86 ? -3.294 -11.744 13.136 1.00 89.19 86 MET A O 1
ATOM 694 N N . GLU A 1 87 ? -1.838 -12.545 11.628 1.00 91.56 87 GLU A N 1
ATOM 695 C CA . GLU A 1 87 ? -0.852 -11.505 11.891 1.00 91.56 87 GLU A CA 1
ATOM 696 C C . GLU A 1 87 ? -1.243 -10.185 11.211 1.00 91.56 87 GLU A C 1
ATOM 698 O O . GLU A 1 87 ? -1.961 -10.136 10.208 1.00 91.56 87 GLU A O 1
ATOM 703 N N . ALA A 1 88 ? -0.747 -9.068 11.748 1.00 91.06 88 ALA A N 1
ATOM 704 C CA . ALA A 1 88 ? -1.122 -7.735 11.271 1.00 91.06 88 ALA A CA 1
ATOM 705 C C . ALA A 1 88 ? -0.824 -7.522 9.775 1.00 91.06 88 ALA A C 1
ATOM 707 O O . ALA A 1 88 ? -1.583 -6.846 9.079 1.00 91.06 88 ALA A O 1
ATOM 708 N N . ASP A 1 89 ? 0.281 -8.077 9.277 1.00 87.62 89 ASP A N 1
ATOM 709 C CA . ASP A 1 89 ? 0.662 -7.955 7.870 1.00 87.62 89 ASP A CA 1
ATOM 710 C C . ASP A 1 89 ? -0.184 -8.830 6.950 1.00 87.62 89 ASP A C 1
ATOM 712 O O . ASP A 1 89 ? -0.520 -8.399 5.845 1.00 87.62 89 ASP A O 1
ATOM 716 N N . GLU A 1 90 ? -0.566 -10.016 7.418 1.00 85.81 90 GLU A N 1
ATOM 717 C CA . GLU A 1 90 ? -1.471 -10.913 6.708 1.00 85.81 90 GLU A CA 1
ATOM 718 C C . GLU A 1 90 ? -2.854 -10.287 6.572 1.00 85.81 90 GLU A C 1
ATOM 720 O O . GLU A 1 90 ? -3.355 -10.163 5.459 1.00 85.81 90 GLU A O 1
ATOM 725 N N . TYR A 1 91 ? -3.398 -9.759 7.670 1.00 92.69 91 TYR A N 1
ATOM 726 C CA . TYR A 1 91 ? -4.656 -9.019 7.663 1.00 92.69 91 TYR A CA 1
ATOM 727 C C . TYR A 1 91 ? -4.631 -7.870 6.653 1.00 92.69 91 TYR A C 1
ATOM 729 O O . TYR A 1 91 ? -5.515 -7.730 5.811 1.00 92.69 91 TYR A O 1
ATOM 737 N N . LYS A 1 92 ? -3.584 -7.041 6.682 1.00 91.56 92 LYS A N 1
ATOM 738 C CA . LYS A 1 92 ? -3.488 -5.920 5.743 1.00 91.56 92 LYS A CA 1
ATOM 739 C C . LYS A 1 92 ? -3.392 -6.382 4.290 1.00 91.56 92 LYS A C 1
ATOM 741 O O . LYS A 1 92 ? -3.922 -5.705 3.418 1.00 91.56 92 LYS A O 1
ATOM 746 N N . ARG A 1 93 ? -2.699 -7.487 4.015 1.00 86.25 93 ARG A N 1
ATOM 747 C CA . ARG A 1 93 ? -2.591 -8.049 2.665 1.00 86.25 93 ARG A CA 1
ATOM 748 C C . ARG A 1 93 ? -3.943 -8.568 2.178 1.00 86.25 93 ARG A C 1
ATOM 750 O O . ARG A 1 93 ? -4.362 -8.174 1.095 1.00 86.25 93 ARG A O 1
ATOM 757 N N . GLU A 1 94 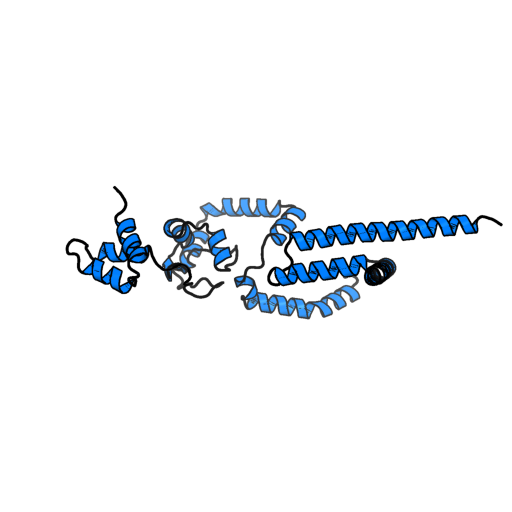? -4.631 -9.356 2.995 1.00 86.62 94 GLU A N 1
ATOM 758 C CA . GLU A 1 94 ? -5.924 -9.961 2.657 1.00 86.62 94 GLU A CA 1
ATOM 759 C C . GLU A 1 94 ? -6.983 -8.895 2.328 1.00 86.62 94 GLU A C 1
ATOM 761 O O . GLU A 1 94 ? -7.658 -8.931 1.291 1.00 86.62 94 GLU A O 1
ATOM 766 N N . PHE A 1 95 ? -7.040 -7.856 3.166 1.00 88.75 95 PHE A N 1
ATOM 767 C CA . PHE A 1 95 ? -8.000 -6.761 3.039 1.00 88.75 95 PHE A CA 1
ATOM 768 C C . PHE A 1 95 ? -7.488 -5.570 2.216 1.00 88.75 95 PHE A C 1
ATOM 770 O O . PHE A 1 95 ? -8.154 -4.538 2.173 1.00 88.75 95 PHE A O 1
ATOM 777 N N . GLY A 1 96 ? -6.331 -5.679 1.555 1.00 87.31 96 GLY A N 1
ATOM 778 C CA . GLY A 1 96 ? -5.822 -4.653 0.635 1.00 87.31 96 GLY A CA 1
ATOM 779 C C . GLY A 1 96 ? -5.345 -3.341 1.283 1.00 87.31 96 GLY A C 1
ATOM 780 O O . GLY A 1 96 ? -5.191 -2.344 0.578 1.00 87.31 96 GLY A O 1
ATOM 781 N N . LEU A 1 97 ? -5.095 -3.323 2.597 1.00 89.50 97 LEU A N 1
ATOM 782 C CA . LEU A 1 97 ? -4.616 -2.161 3.361 1.00 89.50 97 LEU A CA 1
ATOM 783 C C . LEU A 1 97 ? -3.104 -1.943 3.193 1.00 89.50 97 LEU A C 1
ATOM 785 O O . LEU A 1 97 ? -2.338 -2.909 3.167 1.00 89.50 97 LEU A O 1
ATOM 789 N N . MET A 1 98 ? -2.625 -0.695 3.174 1.00 81.94 98 MET A N 1
ATOM 790 C CA . MET A 1 98 ? -1.196 -0.362 3.102 1.00 81.94 98 MET A CA 1
ATOM 791 C C . MET A 1 98 ? -0.406 -0.948 4.281 1.00 81.94 98 MET A C 1
ATOM 793 O O . MET A 1 98 ? -0.898 -1.075 5.402 1.00 81.94 98 MET A O 1
ATOM 797 N N . SER A 1 99 ? 0.881 -1.245 4.068 1.00 80.56 99 SER A N 1
ATOM 798 C CA . SER A 1 99 ? 1.775 -1.711 5.146 1.00 80.56 99 SER A CA 1
ATOM 799 C C . SER A 1 99 ? 1.866 -0.695 6.283 1.00 80.56 99 SER A C 1
ATOM 801 O O . SER A 1 99 ? 1.909 -1.067 7.456 1.00 80.56 99 SER A O 1
ATOM 803 N N . LYS A 1 100 ? 1.809 0.593 5.935 1.00 83.00 100 LYS A N 1
ATOM 804 C CA . LYS A 1 100 ? 1.844 1.719 6.870 1.00 83.00 100 LYS A CA 1
ATOM 805 C C . LYS A 1 100 ? 0.501 2.015 7.541 1.00 83.00 100 LYS A C 1
ATOM 807 O O . LYS A 1 100 ? 0.499 2.769 8.510 1.00 83.00 100 LYS A O 1
ATOM 812 N N . THR A 1 101 ? -0.606 1.434 7.074 1.00 87.81 101 THR A N 1
ATOM 813 C CA . THR A 1 101 ? -1.925 1.651 7.679 1.00 87.81 101 THR A CA 1
ATOM 814 C C . THR A 1 101 ? -1.901 1.140 9.116 1.00 87.81 101 THR A C 1
ATOM 816 O O . THR A 1 101 ? -1.535 -0.009 9.391 1.00 87.81 101 THR A O 1
ATOM 819 N N . GLY A 1 102 ? -2.208 2.025 10.063 1.00 91.38 102 GLY A N 1
ATOM 820 C CA . GLY A 1 102 ? -2.237 1.691 11.481 1.00 91.38 102 GLY A CA 1
ATOM 821 C C . GLY A 1 102 ? -3.472 0.858 11.803 1.00 91.38 102 GLY A C 1
ATOM 822 O O . GLY A 1 102 ? -4.580 1.267 11.492 1.00 91.38 102 GLY A O 1
ATOM 823 N N . LEU A 1 103 ? -3.296 -0.287 12.466 1.00 95.75 103 LEU A N 1
ATOM 824 C CA . LEU A 1 103 ? -4.410 -1.105 12.979 1.00 95.75 103 LEU A CA 1
ATOM 825 C C . LEU A 1 103 ? -4.791 -0.692 14.408 1.00 95.75 103 LEU A C 1
ATOM 827 O O . LEU A 1 103 ? -5.069 -1.530 15.267 1.00 95.75 103 LEU A O 1
ATOM 831 N N . ILE A 1 104 ? -4.716 0.605 14.681 1.00 94.94 104 ILE A N 1
ATOM 832 C CA . ILE A 1 104 ? -5.090 1.230 15.946 1.00 94.94 104 ILE A CA 1
ATOM 833 C C . ILE A 1 104 ? -5.914 2.469 15.628 1.00 94.94 104 ILE A C 1
ATOM 835 O O . ILE A 1 104 ? -5.747 3.059 14.560 1.00 94.94 104 ILE A O 1
ATOM 839 N N . SER A 1 105 ? -6.775 2.873 16.552 1.00 93.62 105 SER A N 1
ATOM 840 C CA . SER A 1 105 ? -7.601 4.053 16.343 1.00 93.62 105 SER A CA 1
ATOM 841 C C . SER A 1 105 ? -6.781 5.344 16.276 1.00 93.62 105 SER A C 1
ATOM 843 O O . SER A 1 105 ? -5.701 5.418 16.880 1.00 93.62 105 SER A O 1
ATOM 845 N N . PRO A 1 106 ? -7.272 6.375 15.563 1.00 91.44 106 PRO A N 1
ATOM 846 C CA . PRO A 1 106 ? -6.620 7.681 15.503 1.00 91.44 106 PRO A CA 1
ATOM 847 C C . PRO A 1 106 ? -6.303 8.268 16.881 1.00 91.44 106 PRO A C 1
ATOM 849 O O . PRO A 1 106 ? -5.176 8.719 17.103 1.00 91.44 106 PRO A O 1
ATOM 852 N N . GLU A 1 107 ? -7.245 8.191 17.823 1.00 91.62 107 GLU A N 1
ATOM 853 C CA . GLU A 1 107 ? -7.053 8.671 19.193 1.00 91.62 107 GLU A CA 1
ATOM 854 C C . GLU A 1 107 ? -5.919 7.917 19.910 1.00 91.62 107 GLU A C 1
ATOM 856 O O . GLU A 1 107 ? -5.011 8.522 20.492 1.00 91.62 107 GLU A O 1
ATOM 861 N N . LEU A 1 108 ? -5.904 6.581 19.826 1.00 89.88 108 LEU A N 1
ATOM 862 C CA . LEU A 1 108 ? -4.847 5.776 20.437 1.00 89.88 108 LEU A CA 1
ATOM 863 C C . LEU A 1 108 ? -3.488 6.026 19.768 1.00 89.88 108 LEU A C 1
ATOM 865 O O . LEU A 1 108 ? -2.455 6.074 20.446 1.00 89.88 108 LEU A O 1
ATOM 869 N N . ALA A 1 109 ? -3.474 6.220 18.449 1.00 89.50 109 ALA A N 1
ATOM 870 C CA . ALA A 1 109 ? -2.278 6.594 17.708 1.00 89.50 109 ALA A CA 1
ATOM 871 C C . ALA A 1 109 ? -1.730 7.943 18.184 1.00 89.50 109 ALA A C 1
ATOM 873 O O . ALA A 1 109 ? -0.518 8.087 18.355 1.00 89.50 109 ALA A O 1
ATOM 874 N N . GLU A 1 110 ? -2.599 8.920 18.445 1.00 89.62 110 GLU A N 1
ATOM 875 C CA . GLU A 1 110 ? -2.199 10.221 18.970 1.00 89.62 110 GLU A CA 1
ATOM 876 C C . GLU A 1 110 ? -1.631 10.127 20.386 1.00 89.62 110 GLU A C 1
ATOM 878 O O . GLU A 1 110 ? -0.545 10.656 20.641 1.00 89.62 110 GLU A O 1
ATOM 883 N N . LYS A 1 111 ? -2.292 9.385 21.283 1.00 88.00 111 LYS A N 1
ATOM 884 C CA . LYS A 1 111 ? -1.772 9.120 22.634 1.00 88.00 111 LYS A CA 1
ATOM 885 C C . LYS A 1 111 ? -0.373 8.499 22.564 1.00 88.00 111 LYS A C 1
ATOM 887 O O . LYS A 1 111 ? 0.560 9.006 23.185 1.00 88.00 111 LYS A O 1
ATOM 892 N N . ARG A 1 112 ? -0.168 7.486 21.709 1.00 84.69 112 ARG A N 1
ATOM 893 C CA . ARG A 1 112 ? 1.155 6.868 21.474 1.00 84.69 112 ARG A CA 1
ATOM 894 C C . ARG A 1 112 ? 2.184 7.823 20.864 1.00 84.69 112 ARG A C 1
ATOM 896 O O . ARG A 1 112 ? 3.380 7.671 21.120 1.00 84.69 112 ARG A O 1
ATOM 903 N N . ARG A 1 113 ? 1.776 8.805 20.055 1.00 83.50 113 ARG A N 1
ATOM 904 C CA . ARG A 1 113 ? 2.695 9.831 19.528 1.00 83.50 113 ARG A CA 1
ATOM 905 C C . ARG A 1 113 ? 3.248 10.723 20.638 1.00 83.50 113 ARG A C 1
ATOM 907 O O . ARG A 1 113 ? 4.443 11.001 20.594 1.00 83.50 113 ARG A O 1
ATOM 914 N N . LYS A 1 114 ? 2.417 11.089 21.622 1.00 84.75 114 LYS A N 1
ATOM 915 C CA . LYS A 1 114 ? 2.756 11.989 22.744 1.00 84.75 114 LYS A CA 1
ATOM 916 C C . LYS A 1 114 ? 3.676 11.361 23.803 1.00 84.75 114 LYS A C 1
ATOM 918 O O . LYS A 1 114 ? 4.303 12.085 24.572 1.00 84.75 114 LYS A O 1
ATOM 923 N N . HIS A 1 115 ? 3.805 10.034 23.842 1.00 80.38 115 HIS A N 1
ATOM 924 C CA . HIS A 1 115 ? 4.718 9.363 24.770 1.00 80.38 115 HIS A CA 1
ATOM 925 C C . HIS A 1 115 ? 6.193 9.518 24.346 1.00 80.38 115 HIS A C 1
ATOM 927 O O . HIS A 1 115 ? 6.683 8.796 23.477 1.00 80.38 115 HIS A O 1
ATOM 933 N N . LYS A 1 116 ? 6.908 10.436 25.014 1.00 66.69 116 LYS A N 1
ATOM 934 C CA . LYS A 1 116 ? 8.331 10.763 24.776 1.00 66.69 116 LYS A CA 1
ATOM 935 C C . LYS A 1 116 ? 9.311 9.610 25.020 1.00 66.69 116 LYS A C 1
ATOM 937 O O . LYS A 1 116 ? 10.353 9.552 24.386 1.00 66.69 116 LYS A O 1
ATOM 942 N N . HIS A 1 117 ? 8.986 8.642 25.879 1.00 73.94 117 HIS A N 1
ATOM 943 C CA . HIS A 1 117 ? 9.904 7.528 26.176 1.00 73.94 117 HIS A CA 1
ATOM 944 C C . HIS A 1 117 ? 10.176 6.608 24.967 1.00 73.94 117 HIS A C 1
ATOM 946 O O . HIS A 1 117 ? 11.138 5.849 24.976 1.00 73.94 117 HIS A O 1
ATOM 952 N N . LEU A 1 118 ? 9.354 6.678 23.912 1.00 70.19 118 LEU A N 1
ATOM 953 C CA . LEU A 1 118 ? 9.571 5.946 22.658 1.00 70.19 118 LEU A CA 1
ATOM 954 C C . LEU A 1 118 ? 10.393 6.741 21.631 1.00 70.19 118 LEU A C 1
ATOM 956 O O . LEU A 1 118 ? 10.651 6.239 20.538 1.00 70.19 118 LEU A O 1
ATOM 960 N N . GLU A 1 119 ? 10.781 7.977 21.941 1.00 73.31 119 GLU A N 1
ATOM 961 C CA . GLU A 1 119 ? 11.499 8.866 21.025 1.00 73.31 119 GLU A CA 1
ATOM 962 C C . GLU A 1 119 ? 12.894 8.325 20.692 1.00 73.31 119 GLU A C 1
ATOM 964 O O . GLU A 1 119 ? 13.202 8.154 19.513 1.00 73.31 119 GLU A O 1
ATOM 969 N N . ALA A 1 120 ? 13.649 7.878 21.701 1.00 75.88 120 ALA A N 1
ATOM 970 C CA . ALA A 1 120 ? 14.940 7.206 21.514 1.00 75.88 120 ALA A CA 1
ATOM 971 C C . ALA A 1 120 ? 14.829 5.934 20.641 1.00 75.88 120 ALA A C 1
ATOM 973 O O . ALA A 1 120 ? 15.672 5.650 19.787 1.00 75.88 120 ALA A O 1
ATOM 974 N N . TYR A 1 121 ? 13.737 5.174 20.782 1.00 77.56 121 TYR A N 1
ATOM 975 C CA . TYR A 1 121 ? 13.489 4.006 19.933 1.00 77.56 121 TYR A CA 1
ATOM 976 C C . TYR A 1 121 ? 13.179 4.398 18.476 1.00 77.56 121 TYR A C 1
ATOM 978 O O . TYR A 1 121 ? 13.647 3.744 17.537 1.00 77.56 121 TYR A O 1
ATOM 986 N N . ARG A 1 122 ? 12.415 5.479 18.262 1.00 74.81 122 ARG A N 1
ATOM 987 C CA . ARG A 1 122 ? 12.119 6.016 16.921 1.00 74.81 122 ARG A CA 1
ATOM 988 C C . ARG A 1 122 ? 13.381 6.524 16.233 1.00 74.81 122 ARG A C 1
ATOM 990 O O . ARG A 1 122 ? 13.538 6.288 15.037 1.00 74.81 122 ARG A O 1
ATOM 997 N N . GLU A 1 123 ? 14.259 7.190 16.972 1.00 76.62 123 GLU A N 1
ATOM 998 C CA . GLU A 1 123 ? 15.537 7.691 16.471 1.00 76.62 123 GLU A CA 1
ATOM 999 C C . GLU A 1 123 ? 16.442 6.544 16.015 1.00 76.62 123 GLU A C 1
ATOM 1001 O O . GLU A 1 123 ? 16.761 6.465 14.828 1.00 76.62 123 GLU A O 1
ATOM 1006 N N . SER A 1 124 ? 16.687 5.555 16.882 1.00 81.19 124 SER A N 1
ATOM 1007 C CA . SER A 1 124 ? 17.487 4.373 16.517 1.00 81.19 124 SER A CA 1
ATOM 1008 C C . SER A 1 124 ? 16.903 3.575 15.341 1.00 81.19 124 SER A C 1
ATOM 1010 O O . SER A 1 124 ? 17.624 2.924 14.583 1.00 81.19 124 SER A O 1
ATOM 1012 N N . SER A 1 125 ? 15.578 3.589 15.167 1.00 76.38 125 SER A N 1
ATOM 1013 C CA . SER A 1 125 ? 14.920 2.948 14.023 1.00 76.38 125 SER A CA 1
ATOM 1014 C C . SER A 1 125 ? 15.127 3.741 12.731 1.00 76.38 125 SER A C 1
ATOM 1016 O O . SER A 1 125 ? 15.321 3.148 11.670 1.00 76.38 125 SER A O 1
ATOM 1018 N N . ARG A 1 126 ? 15.116 5.079 12.796 1.00 79.69 126 ARG A N 1
ATOM 1019 C CA . ARG A 1 126 ? 15.413 5.947 11.646 1.00 79.69 126 ARG A CA 1
ATOM 1020 C C . ARG A 1 126 ? 16.866 5.810 11.212 1.00 79.69 126 ARG A C 1
ATOM 1022 O O . ARG A 1 126 ? 17.112 5.726 10.014 1.00 79.69 126 ARG A O 1
ATOM 1029 N N . GLU A 1 127 ? 17.799 5.751 12.154 1.00 81.00 127 GLU A N 1
ATOM 1030 C CA . GLU A 1 127 ? 19.219 5.521 11.865 1.00 81.00 127 GLU A CA 1
ATOM 1031 C C . GLU A 1 127 ? 19.436 4.179 11.167 1.00 81.00 127 GLU A C 1
ATOM 1033 O O . GLU A 1 127 ? 20.044 4.139 10.100 1.00 81.00 127 GLU A O 1
ATOM 1038 N N . ARG A 1 128 ? 18.822 3.102 11.676 1.00 81.69 128 ARG A N 1
ATOM 1039 C CA . ARG A 1 128 ? 18.840 1.786 11.017 1.00 81.69 128 ARG A CA 1
ATOM 1040 C C . ARG A 1 128 ? 18.280 1.819 9.596 1.00 81.69 128 ARG A C 1
ATOM 1042 O O . ARG A 1 128 ? 18.813 1.150 8.722 1.00 81.69 128 ARG A O 1
ATOM 1049 N N . MET A 1 129 ? 17.228 2.600 9.344 1.00 76.38 129 MET A N 1
ATOM 1050 C CA . MET A 1 129 ? 16.681 2.759 7.991 1.00 76.38 129 MET A CA 1
ATOM 1051 C C . MET A 1 129 ? 17.599 3.569 7.069 1.00 76.38 129 MET A C 1
ATOM 1053 O O . MET A 1 129 ? 17.674 3.255 5.885 1.00 76.38 129 MET A O 1
ATOM 1057 N N . LYS A 1 130 ? 18.296 4.586 7.591 1.00 80.81 130 LYS A N 1
ATOM 1058 C CA . LYS A 1 130 ? 19.291 5.363 6.831 1.00 80.81 130 LYS A CA 1
ATOM 1059 C C . LYS A 1 130 ? 20.543 4.547 6.509 1.00 80.81 130 LYS A C 1
ATOM 1061 O O . LYS A 1 130 ? 21.166 4.799 5.487 1.00 80.81 130 LYS A O 1
ATOM 1066 N N . ALA A 1 131 ? 20.887 3.585 7.362 1.00 85.62 131 ALA A N 1
ATOM 1067 C CA . ALA A 1 131 ? 22.039 2.708 7.182 1.00 85.62 131 ALA A CA 1
ATOM 1068 C C . ALA A 1 131 ? 21.836 1.619 6.109 1.00 85.62 131 ALA A C 1
ATOM 1070 O O . ALA A 1 131 ? 22.797 0.945 5.754 1.00 85.62 131 ALA A O 1
ATOM 1071 N N . LEU A 1 132 ? 20.614 1.437 5.589 1.00 83.44 132 LEU A N 1
ATOM 1072 C CA . LEU A 1 132 ? 20.348 0.472 4.517 1.00 83.44 132 LEU A CA 1
ATOM 1073 C C . LEU A 1 132 ? 21.030 0.895 3.219 1.00 83.44 132 LEU A C 1
ATOM 1075 O O . LEU A 1 132 ? 20.909 2.053 2.806 1.00 83.44 132 LEU A O 1
ATOM 1079 N N . SER A 1 133 ? 21.652 -0.059 2.528 1.00 88.56 133 SER A N 1
ATOM 1080 C CA . SER A 1 133 ? 22.257 0.198 1.220 1.00 88.56 133 SER A CA 1
ATOM 1081 C C . SER A 1 133 ? 21.194 0.508 0.156 1.00 88.56 133 SER A C 1
ATOM 1083 O O . SER A 1 133 ? 20.024 0.139 0.290 1.00 88.56 133 SER A O 1
ATOM 1085 N N . ALA A 1 134 ? 21.588 1.158 -0.944 1.00 75.94 134 ALA A N 1
ATOM 1086 C CA . ALA A 1 134 ? 20.682 1.424 -2.066 1.00 75.94 134 ALA A CA 1
ATOM 1087 C C . ALA A 1 134 ? 20.069 0.128 -2.642 1.00 75.94 134 ALA A C 1
ATOM 1089 O O . ALA A 1 134 ? 18.900 0.102 -3.030 1.00 75.94 134 ALA A O 1
ATOM 1090 N N . GLU A 1 135 ? 20.834 -0.965 -2.639 1.00 72.56 135 GLU A N 1
ATOM 1091 C CA . GLU A 1 135 ? 20.386 -2.283 -3.090 1.00 72.56 135 GLU A CA 1
ATOM 1092 C C . GLU A 1 135 ? 19.360 -2.900 -2.129 1.00 72.56 135 GLU A C 1
ATOM 1094 O O . GLU A 1 135 ? 18.317 -3.395 -2.557 1.00 72.56 135 GLU A O 1
ATOM 1099 N N . GLU A 1 136 ? 19.581 -2.798 -0.817 1.00 75.19 136 GLU A N 1
ATOM 1100 C CA . GLU A 1 136 ? 18.628 -3.268 0.194 1.00 75.19 136 GLU A CA 1
ATOM 1101 C C . GLU A 1 136 ? 17.337 -2.449 0.199 1.00 75.19 136 GLU A C 1
ATOM 1103 O O . GLU A 1 136 ? 16.244 -3.003 0.358 1.00 75.19 136 GLU A O 1
ATOM 1108 N N . GLN A 1 137 ? 17.454 -1.134 -0.001 1.00 76.81 137 GLN A N 1
ATOM 1109 C CA . GLN A 1 137 ? 16.314 -0.243 -0.181 1.00 76.81 137 GLN A CA 1
ATOM 1110 C C . GLN A 1 137 ? 15.511 -0.637 -1.427 1.00 76.81 137 GLN A C 1
ATOM 1112 O O . GLN A 1 137 ? 14.289 -0.768 -1.339 1.00 76.81 137 GLN A O 1
ATOM 1117 N N . SER A 1 138 ? 16.183 -0.903 -2.553 1.00 66.69 138 SER A N 1
ATOM 1118 C CA . SER A 1 138 ? 15.556 -1.355 -3.802 1.00 66.69 138 SER A CA 1
ATOM 1119 C C . SER A 1 138 ? 14.880 -2.723 -3.654 1.00 66.69 138 SER A C 1
ATOM 1121 O O . SER A 1 138 ? 13.726 -2.898 -4.052 1.00 66.69 138 SER A O 1
ATOM 1123 N N . ARG A 1 139 ? 15.529 -3.688 -2.992 1.00 71.12 139 ARG A N 1
ATOM 1124 C CA . ARG A 1 139 ? 14.950 -5.008 -2.693 1.00 71.12 139 ARG A CA 1
ATOM 1125 C C . ARG A 1 139 ? 13.708 -4.894 -1.809 1.00 71.12 139 ARG A C 1
ATOM 1127 O O . ARG A 1 139 ? 12.687 -5.512 -2.089 1.00 71.12 139 ARG A O 1
ATOM 1134 N N . ARG A 1 140 ? 13.751 -4.054 -0.770 1.00 72.19 140 ARG A N 1
ATOM 1135 C CA . ARG A 1 140 ? 12.575 -3.783 0.073 1.00 72.19 140 ARG A CA 1
ATOM 1136 C C . ARG A 1 140 ? 11.453 -3.088 -0.691 1.00 72.19 140 ARG A C 1
ATOM 1138 O O . ARG A 1 140 ? 10.293 -3.389 -0.438 1.00 72.19 140 ARG A O 1
ATOM 1145 N N . ALA A 1 141 ? 11.777 -2.159 -1.585 1.00 67.44 141 ALA A N 1
ATOM 1146 C CA . ALA A 1 141 ? 10.786 -1.446 -2.384 1.00 67.44 141 ALA A CA 1
ATOM 1147 C C . ALA A 1 141 ? 10.133 -2.353 -3.439 1.00 67.44 141 ALA A C 1
ATOM 1149 O O . ALA A 1 141 ? 8.923 -2.289 -3.620 1.00 67.44 141 ALA A O 1
ATOM 1150 N N . SER A 1 142 ? 10.911 -3.222 -4.090 1.00 63.88 142 SER A N 1
ATOM 1151 C CA . SER A 1 142 ? 10.425 -4.178 -5.098 1.00 63.88 142 SER A CA 1
ATOM 1152 C C . SER A 1 142 ? 9.594 -5.316 -4.504 1.00 63.88 142 SER A C 1
ATOM 1154 O O . SER A 1 142 ? 8.670 -5.787 -5.154 1.00 63.88 142 SER A O 1
ATOM 1156 N N . GLN A 1 143 ? 9.864 -5.714 -3.257 1.00 62.00 143 GLN A N 1
ATOM 1157 C CA . GLN A 1 143 ? 9.045 -6.682 -2.514 1.00 62.00 143 GLN A CA 1
ATOM 1158 C C . GLN A 1 143 ? 7.755 -6.080 -1.934 1.00 62.00 143 GLN A C 1
ATOM 1160 O O . GLN A 1 143 ? 6.916 -6.807 -1.402 1.00 62.00 143 GLN A O 1
ATOM 1165 N N . GLN A 1 144 ? 7.579 -4.756 -1.990 1.00 60.75 144 GLN A N 1
ATOM 1166 C CA . GLN A 1 144 ? 6.320 -4.134 -1.598 1.00 60.75 144 GLN A CA 1
ATOM 1167 C C . GLN A 1 144 ? 5.355 -4.142 -2.778 1.00 60.75 144 GLN A C 1
ATOM 1169 O O . GLN A 1 144 ? 5.368 -3.234 -3.608 1.00 60.75 144 GLN A O 1
ATOM 1174 N N . ASP A 1 145 ? 4.460 -5.131 -2.801 1.00 56.03 145 ASP A N 1
ATOM 1175 C CA . ASP A 1 145 ? 3.291 -5.084 -3.674 1.00 56.03 145 ASP A CA 1
ATOM 1176 C C . ASP A 1 145 ? 2.550 -3.757 -3.478 1.00 56.03 145 ASP A C 1
ATOM 1178 O O . ASP A 1 145 ? 2.263 -3.331 -2.350 1.00 56.03 145 ASP A O 1
ATOM 1182 N N . LEU A 1 146 ? 2.236 -3.085 -4.590 1.00 56.56 146 LEU A N 1
ATOM 1183 C CA . LEU A 1 146 ? 1.378 -1.903 -4.591 1.00 56.56 146 LEU A CA 1
ATOM 1184 C C . LEU A 1 146 ? -0.018 -2.313 -4.114 1.00 56.56 146 LEU A C 1
ATOM 1186 O O . LEU A 1 146 ? -0.844 -2.778 -4.898 1.00 56.56 146 LEU A O 1
ATOM 1190 N N . ARG A 1 147 ? -0.258 -2.147 -2.813 1.00 66.50 147 ARG A N 1
ATOM 1191 C CA . ARG A 1 147 ? -1.509 -2.533 -2.154 1.00 66.50 147 ARG A CA 1
ATOM 1192 C C . ARG A 1 147 ? -2.688 -1.701 -2.669 1.00 66.50 147 ARG A C 1
ATOM 1194 O O . ARG A 1 147 ? -2.516 -0.532 -3.023 1.00 66.50 147 ARG A O 1
ATOM 1201 N N . GLU A 1 148 ? -3.875 -2.306 -2.710 1.00 63.28 148 GLU A N 1
ATOM 1202 C CA . GLU A 1 148 ? -5.090 -1.717 -3.299 1.00 63.28 148 GLU A CA 1
ATOM 1203 C C . GLU A 1 148 ? -5.445 -0.346 -2.712 1.00 63.28 148 GLU A C 1
ATOM 1205 O O . GLU A 1 148 ? -5.757 0.561 -3.479 1.00 63.28 148 GLU A O 1
ATOM 1210 N N . GLU A 1 149 ? -5.290 -0.139 -1.400 1.00 62.47 149 GLU A N 1
ATOM 1211 C CA . GLU A 1 149 ? -5.497 1.166 -0.752 1.00 62.47 149 GLU A CA 1
ATOM 1212 C C . GLU A 1 149 ? -4.684 2.284 -1.425 1.00 62.47 149 GLU A C 1
ATOM 1214 O O . GLU A 1 149 ? -5.201 3.369 -1.672 1.00 62.47 149 GLU A O 1
ATOM 1219 N N . ARG A 1 150 ? -3.427 2.016 -1.814 1.00 68.12 150 ARG A N 1
ATOM 1220 C CA . ARG A 1 150 ? -2.588 3.013 -2.499 1.00 68.12 150 ARG A CA 1
ATOM 1221 C C . ARG A 1 150 ? -3.101 3.298 -3.898 1.00 68.12 150 ARG A C 1
ATOM 1223 O O . ARG A 1 150 ? -3.083 4.445 -4.311 1.00 68.12 150 ARG A O 1
ATOM 1230 N N . ARG A 1 151 ? -3.590 2.285 -4.617 1.00 68.56 151 ARG A N 1
ATOM 1231 C CA . ARG A 1 151 ? -4.205 2.485 -5.940 1.00 68.56 151 ARG A CA 1
ATOM 1232 C C . ARG A 1 151 ? -5.499 3.297 -5.857 1.00 68.56 151 ARG A C 1
ATOM 1234 O O . ARG A 1 151 ? -5.810 4.013 -6.805 1.00 68.56 151 ARG A O 1
ATOM 1241 N N . LEU A 1 152 ? -6.241 3.177 -4.758 1.00 73.31 152 LEU A N 1
ATOM 1242 C CA . LEU A 1 152 ? -7.522 3.853 -4.544 1.00 73.31 152 LEU A CA 1
ATOM 1243 C C . LEU A 1 152 ? -7.393 5.240 -3.891 1.00 73.31 152 LEU A C 1
ATOM 1245 O O . LEU A 1 152 ? -8.334 6.022 -3.990 1.00 73.31 152 LEU A O 1
ATOM 1249 N N . ASP A 1 153 ? -6.258 5.563 -3.266 1.00 75.44 153 ASP A N 1
ATOM 1250 C CA . ASP A 1 153 ? -5.995 6.872 -2.656 1.00 75.44 153 ASP A CA 1
ATOM 1251 C C . ASP A 1 153 ? -6.049 8.005 -3.709 1.00 75.44 153 ASP A C 1
ATOM 1253 O O . ASP A 1 153 ? -5.201 8.045 -4.611 1.00 75.44 153 ASP A O 1
ATOM 1257 N N . PRO A 1 154 ? -6.998 8.963 -3.607 1.00 75.69 154 PRO A N 1
ATOM 1258 C CA . PRO A 1 154 ? -7.122 10.068 -4.555 1.00 75.69 154 PRO A CA 1
ATOM 1259 C C . PRO A 1 154 ? -5.862 10.933 -4.651 1.00 75.69 154 PRO A C 1
ATOM 1261 O O . PRO A 1 154 ? -5.527 11.401 -5.740 1.00 75.69 154 PRO A O 1
ATOM 1264 N N . ALA A 1 155 ? -5.140 11.127 -3.542 1.00 74.81 155 ALA A N 1
ATOM 1265 C CA . ALA A 1 155 ? -3.911 11.916 -3.529 1.00 74.81 155 ALA A CA 1
ATOM 1266 C C . ALA A 1 155 ? -2.797 11.198 -4.297 1.00 74.81 155 ALA A C 1
ATOM 1268 O O . ALA A 1 155 ? -2.087 11.817 -5.094 1.00 74.81 155 ALA A O 1
ATOM 1269 N N . TYR A 1 156 ? -2.681 9.879 -4.126 1.00 76.75 156 TYR A N 1
ATOM 1270 C CA . TYR A 1 156 ? -1.764 9.068 -4.918 1.00 76.75 156 TYR A CA 1
ATOM 1271 C C . TYR A 1 156 ? -2.160 9.030 -6.396 1.00 76.75 156 TYR A C 1
ATOM 1273 O O . TYR A 1 156 ? -1.300 9.205 -7.254 1.00 76.75 156 TYR A O 1
ATOM 1281 N N . GLN A 1 157 ? -3.445 8.872 -6.721 1.00 80.25 157 GLN A N 1
ATOM 1282 C CA . GLN A 1 157 ? -3.915 8.916 -8.108 1.00 80.25 157 GLN A CA 1
ATOM 1283 C C . GLN A 1 157 ? -3.633 10.269 -8.772 1.00 80.25 157 GLN A C 1
ATOM 1285 O O . GLN A 1 157 ? -3.240 10.311 -9.936 1.00 80.25 157 GLN A O 1
ATOM 1290 N N . ALA A 1 158 ? -3.825 11.377 -8.053 1.00 79.69 158 ALA A N 1
ATOM 1291 C CA . ALA A 1 158 ? -3.483 12.713 -8.530 1.00 79.69 158 ALA A CA 1
ATOM 1292 C C . ALA A 1 158 ? -1.967 12.878 -8.700 1.00 79.69 158 ALA A C 1
ATOM 1294 O O . ALA A 1 158 ? -1.517 13.444 -9.690 1.00 79.69 158 ALA A O 1
ATOM 1295 N N . HIS A 1 159 ? -1.169 12.335 -7.779 1.00 75.88 159 HIS A N 1
ATOM 1296 C CA . HIS A 1 159 ? 0.286 12.322 -7.893 1.00 75.88 159 HIS A CA 1
ATOM 1297 C C . HIS A 1 159 ? 0.766 11.518 -9.106 1.00 75.88 159 HIS A C 1
ATOM 1299 O O . HIS A 1 159 ? 1.615 12.003 -9.844 1.00 75.88 159 HIS A O 1
ATOM 1305 N N . VAL A 1 160 ? 0.212 10.327 -9.348 1.00 75.56 160 VAL A N 1
ATOM 1306 C CA . VAL A 1 160 ? 0.534 9.506 -10.525 1.00 75.56 160 VAL A CA 1
ATOM 1307 C C . VAL A 1 160 ? 0.117 10.215 -11.813 1.00 75.56 160 VAL A C 1
ATOM 1309 O O . VAL A 1 160 ? 0.913 10.251 -12.745 1.00 75.56 160 VAL A O 1
ATOM 1312 N N . ARG A 1 161 ? -1.071 10.839 -11.849 1.00 79.38 161 ARG A N 1
ATOM 1313 C CA . ARG A 1 161 ? -1.508 11.680 -12.978 1.00 79.38 161 ARG A CA 1
ATOM 1314 C C . ARG A 1 161 ? -0.535 12.824 -13.234 1.00 79.38 161 ARG A C 1
ATOM 1316 O O . ARG A 1 161 ? 0.021 12.907 -14.323 1.00 79.38 161 ARG A O 1
ATOM 1323 N N . ARG A 1 162 ? -0.210 13.601 -12.200 1.00 73.00 162 ARG A N 1
ATOM 1324 C CA . ARG A 1 162 ? 0.785 14.673 -12.278 1.00 73.00 162 ARG A CA 1
ATOM 1325 C C . ARG A 1 162 ? 2.138 14.151 -12.758 1.00 73.00 162 ARG A C 1
ATOM 1327 O O . ARG A 1 162 ? 2.759 14.790 -13.587 1.00 73.00 162 ARG A O 1
ATOM 1334 N N . LEU A 1 163 ? 2.620 13.012 -12.262 1.00 69.56 163 LEU A N 1
ATOM 1335 C CA . LEU A 1 163 ? 3.879 12.425 -12.733 1.00 69.56 163 LEU A CA 1
ATOM 1336 C C . LEU A 1 163 ? 3.804 11.986 -14.198 1.00 69.56 163 LEU A C 1
ATOM 1338 O O . LEU A 1 163 ? 4.790 12.131 -14.909 1.00 69.56 163 LEU A O 1
ATOM 1342 N N . SER A 1 164 ? 2.661 11.467 -14.652 1.00 72.94 164 SER A N 1
ATOM 1343 C CA . SER A 1 164 ? 2.461 11.104 -16.057 1.00 72.94 164 SER A CA 1
ATOM 1344 C C . SER A 1 164 ? 2.376 12.326 -16.974 1.00 72.94 164 SER A C 1
ATOM 1346 O O . SER A 1 164 ? 2.895 12.275 -18.081 1.00 72.94 164 SER A O 1
ATOM 1348 N N . GLU A 1 165 ? 1.809 13.433 -16.492 1.00 69.56 165 GLU A N 1
ATOM 1349 C CA . GLU A 1 165 ? 1.727 14.724 -17.194 1.00 69.56 165 GLU A CA 1
ATOM 1350 C C . GLU A 1 165 ? 3.085 15.436 -17.219 1.00 69.56 165 GLU A C 1
ATOM 1352 O O . GLU A 1 165 ? 3.510 15.951 -18.246 1.00 69.56 165 GLU A O 1
ATOM 1357 N N . LEU A 1 166 ? 3.820 15.386 -16.106 1.00 65.88 166 LEU A N 1
ATOM 1358 C CA . LEU A 1 166 ? 5.206 15.838 -16.028 1.00 65.88 166 LEU A CA 1
ATOM 1359 C C . LEU A 1 166 ? 6.149 14.918 -16.810 1.00 65.88 166 LEU A C 1
ATOM 1361 O O . LEU A 1 166 ? 7.272 15.312 -17.081 1.00 65.88 166 LEU A O 1
ATOM 1365 N N . GLY A 1 167 ? 5.736 13.700 -17.161 1.00 72.56 167 GLY A N 1
ATOM 1366 C CA . GLY A 1 167 ? 6.578 12.711 -17.828 1.00 72.56 167 GLY A CA 1
ATOM 1367 C C . GLY A 1 167 ? 7.168 13.231 -19.141 1.00 72.56 167 GLY A C 1
ATOM 1368 O O . GLY A 1 167 ? 8.385 13.229 -19.265 1.00 72.56 167 GLY A O 1
ATOM 1369 N N . PRO A 1 168 ? 6.362 13.712 -20.101 1.00 73.69 168 PRO A N 1
ATOM 1370 C CA . PRO A 1 168 ? 6.869 14.301 -21.338 1.00 73.69 168 PRO A CA 1
ATOM 1371 C C . PRO A 1 168 ? 7.572 15.641 -21.102 1.00 73.69 168 PRO A C 1
ATOM 1373 O O . PRO A 1 168 ? 8.727 15.800 -21.483 1.00 73.69 168 PRO A O 1
ATOM 1376 N N . GLU A 1 169 ? 6.928 16.577 -20.400 1.00 75.06 169 GLU A N 1
ATOM 1377 C CA . GLU A 1 169 ? 7.427 17.953 -20.261 1.00 75.06 169 GLU A CA 1
ATOM 1378 C C . GLU A 1 169 ? 8.676 18.063 -19.377 1.00 75.06 169 GLU A C 1
ATOM 1380 O O . GLU A 1 169 ? 9.592 18.831 -19.670 1.00 75.06 169 GLU A O 1
ATOM 1385 N N . ALA A 1 170 ? 8.753 17.310 -18.277 1.00 71.88 170 ALA A N 1
ATOM 1386 C CA . ALA A 1 170 ? 9.937 17.295 -17.421 1.00 71.88 170 ALA A CA 1
ATOM 1387 C C . ALA A 1 170 ? 11.094 16.538 -18.078 1.00 71.88 170 ALA A C 1
ATOM 1389 O O . ALA A 1 170 ? 12.247 16.870 -17.811 1.00 71.88 170 ALA A O 1
ATOM 1390 N N . LEU A 1 171 ? 10.810 15.555 -18.937 1.00 69.44 171 LEU A N 1
ATOM 1391 C CA . LEU A 1 171 ? 11.821 14.833 -19.711 1.00 69.44 171 LEU A CA 1
ATOM 1392 C C . LEU A 1 171 ? 12.348 15.692 -20.864 1.00 69.44 171 LEU A C 1
ATOM 1394 O O . LEU A 1 171 ? 13.557 15.743 -21.066 1.00 69.44 171 LEU A O 1
ATOM 1398 N N . GLU A 1 172 ? 11.481 16.445 -21.543 1.00 78.12 172 GLU A N 1
ATOM 1399 C CA . GLU A 1 172 ? 11.866 17.485 -22.504 1.00 78.12 172 GLU A CA 1
ATOM 1400 C C . GLU A 1 172 ? 12.689 18.587 -21.843 1.00 78.12 172 GLU A C 1
ATOM 1402 O O . GLU A 1 172 ? 13.757 18.934 -22.337 1.00 78.12 172 GLU A O 1
ATOM 1407 N N . ARG A 1 173 ? 12.257 19.088 -20.683 1.00 79.75 173 ARG A N 1
ATOM 1408 C CA . ARG A 1 173 ? 13.003 20.094 -19.921 1.00 79.75 173 ARG A CA 1
ATOM 1409 C C . ARG A 1 173 ? 14.351 19.562 -19.449 1.00 79.75 173 ARG A C 1
ATOM 1411 O O . ARG A 1 173 ? 15.362 20.238 -19.583 1.00 79.75 173 ARG A O 1
ATOM 1418 N N . ALA A 1 174 ? 14.396 18.333 -18.941 1.00 73.94 174 ALA A N 1
ATOM 1419 C CA . ALA A 1 174 ? 15.650 17.704 -18.556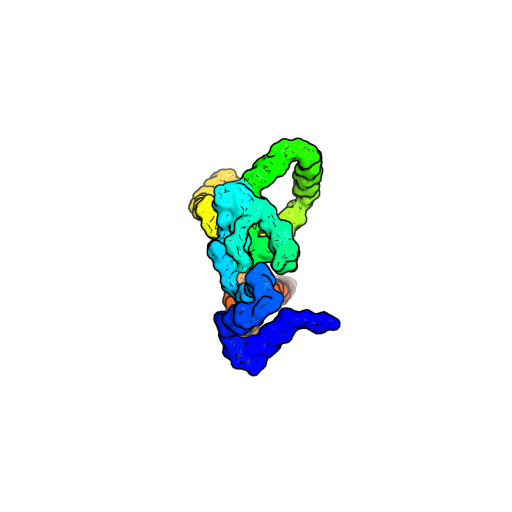 1.00 73.94 174 ALA A CA 1
ATOM 1420 C C . ALA A 1 174 ? 16.566 17.458 -19.773 1.00 73.94 174 ALA A C 1
ATOM 1422 O O . ALA A 1 174 ? 17.776 17.612 -19.627 1.00 73.94 174 ALA A O 1
ATOM 1423 N N . ARG A 1 175 ? 16.030 17.133 -20.962 1.00 76.75 175 ARG A N 1
ATOM 1424 C CA . ARG A 1 175 ? 16.794 17.066 -22.226 1.00 76.75 175 ARG A CA 1
ATOM 1425 C C . ARG A 1 175 ? 17.338 18.433 -22.628 1.00 76.75 175 ARG A C 1
ATOM 1427 O O . ARG A 1 175 ? 18.526 18.539 -22.906 1.00 76.75 175 ARG A O 1
ATOM 1434 N N . ALA A 1 176 ? 16.499 19.467 -22.606 1.00 85.12 176 ALA A N 1
ATOM 1435 C CA . ALA A 1 176 ? 16.877 20.837 -22.944 1.00 85.12 176 ALA A CA 1
ATOM 1436 C C . ALA A 1 176 ? 17.958 21.387 -22.001 1.00 85.12 176 ALA A C 1
ATOM 1438 O O . ALA A 1 176 ? 18.881 22.067 -22.435 1.00 85.12 176 ALA A O 1
ATOM 1439 N N . GLU A 1 177 ? 17.882 21.045 -20.716 1.00 89.19 177 GLU A N 1
ATOM 1440 C CA . GLU A 1 177 ? 18.872 21.426 -19.705 1.00 89.19 177 GLU A CA 1
ATOM 1441 C C . GLU A 1 177 ? 20.088 20.477 -19.653 1.00 89.19 177 GLU A C 1
ATOM 1443 O O . GLU A 1 177 ? 20.938 20.619 -18.776 1.00 89.19 177 GLU A O 1
ATOM 1448 N N . GLY A 1 178 ? 20.165 19.464 -20.527 1.00 81.69 178 GLY A N 1
ATOM 1449 C CA . GLY A 1 178 ? 21.250 18.473 -20.544 1.00 81.69 178 GLY A CA 1
ATOM 1450 C C . GLY A 1 178 ? 21.338 17.583 -19.293 1.00 81.69 178 GLY A C 1
ATOM 1451 O O . GLY A 1 178 ? 22.287 16.819 -19.136 1.00 81.69 178 GLY A O 1
ATOM 1452 N N . ARG A 1 179 ? 20.353 17.657 -18.388 1.00 70.44 179 ARG A N 1
ATOM 1453 C CA . ARG A 1 179 ? 20.250 16.830 -17.170 1.00 70.44 179 ARG A CA 1
ATOM 1454 C C . ARG A 1 179 ? 19.682 15.444 -17.453 1.00 70.44 179 ARG A C 1
ATOM 1456 O O . ARG A 1 179 ? 19.862 14.526 -16.653 1.00 70.44 179 ARG A O 1
ATOM 1463 N N . TYR A 1 180 ? 18.975 15.292 -18.568 1.00 67.62 180 TYR A N 1
ATOM 1464 C CA . TYR A 1 180 ? 18.515 14.003 -19.048 1.00 67.62 180 TYR A CA 1
ATOM 1465 C C . TYR A 1 180 ? 19.648 13.318 -19.797 1.00 67.62 180 TYR A C 1
ATOM 1467 O O . TYR A 1 180 ? 19.940 13.629 -20.949 1.00 67.62 180 TYR A O 1
ATOM 1475 N N . ARG A 1 181 ? 20.276 12.353 -19.134 1.00 59.34 181 ARG A N 1
ATOM 1476 C CA . ARG A 1 181 ? 21.122 11.379 -19.809 1.00 59.34 181 ARG A CA 1
ATOM 1477 C C . ARG A 1 181 ? 20.183 10.378 -20.468 1.00 59.34 181 ARG A C 1
ATOM 1479 O O . ARG A 1 181 ? 19.492 9.651 -19.754 1.00 59.34 181 ARG A O 1
ATOM 1486 N N . GLU A 1 182 ? 20.122 10.370 -21.799 1.00 62.47 182 GLU A N 1
ATOM 1487 C CA . GLU A 1 182 ? 19.431 9.298 -22.518 1.00 62.47 182 GLU A CA 1
ATOM 1488 C C . GLU A 1 182 ? 19.893 7.961 -21.939 1.00 62.47 182 GLU A C 1
ATOM 1490 O O . GLU A 1 182 ? 21.089 7.767 -21.692 1.00 62.47 182 GLU A O 1
ATOM 1495 N N . SER A 1 183 ? 18.942 7.076 -21.622 1.00 57.25 183 SER A N 1
ATOM 1496 C CA . SER A 1 183 ? 19.263 5.722 -21.178 1.00 57.25 183 SER A CA 1
ATOM 1497 C C . SER A 1 183 ? 20.213 5.138 -22.215 1.00 57.25 183 SER A C 1
ATOM 1499 O O . SER A 1 183 ? 19.808 4.982 -23.364 1.00 57.25 183 SER A O 1
ATOM 1501 N N . GLY A 1 184 ? 21.473 4.939 -21.818 1.00 47.47 184 GLY A N 1
ATOM 1502 C CA . GLY A 1 184 ? 22.651 4.906 -22.688 1.00 47.47 184 GLY A CA 1
ATOM 1503 C C . GLY A 1 184 ? 22.780 3.692 -23.601 1.00 47.47 184 GLY A C 1
ATOM 1504 O O . GLY A 1 184 ? 23.852 3.101 -23.685 1.00 47.47 184 GLY A O 1
ATOM 1505 N N . PHE A 1 185 ? 21.717 3.314 -24.295 1.00 54.50 185 PHE A N 1
ATOM 1506 C CA . PHE A 1 185 ? 21.847 2.541 -25.511 1.00 54.50 185 PHE A CA 1
ATOM 1507 C C . PHE A 1 185 ? 22.266 3.523 -26.595 1.00 54.50 185 PHE A C 1
ATOM 1509 O O . PHE A 1 185 ? 21.517 4.435 -26.936 1.00 54.50 185 PHE A O 1
ATOM 1516 N N . SER A 1 186 ? 23.476 3.357 -27.126 1.00 68.75 186 SER A N 1
ATOM 1517 C CA . SER A 1 186 ? 23.862 4.071 -28.339 1.00 68.75 186 SER A CA 1
ATOM 1518 C C . SER A 1 186 ? 22.822 3.817 -29.440 1.00 68.75 186 SER A C 1
ATOM 1520 O O . SER A 1 186 ? 22.124 2.795 -29.435 1.00 68.75 186 SER A O 1
ATOM 1522 N N . GLU A 1 187 ? 22.719 4.711 -30.425 1.00 71.88 187 GLU A N 1
ATOM 1523 C CA . GLU A 1 187 ? 21.905 4.447 -31.623 1.00 71.88 187 GLU A CA 1
ATOM 1524 C C . GLU A 1 187 ? 22.268 3.100 -32.263 1.00 71.88 187 GLU A C 1
ATOM 1526 O O . GLU A 1 187 ? 21.427 2.406 -32.830 1.00 71.88 187 GLU A O 1
ATOM 1531 N N . GLU A 1 188 ? 23.535 2.707 -32.159 1.00 72.69 188 GLU A N 1
ATOM 1532 C CA . GLU A 1 188 ? 24.025 1.402 -32.579 1.00 72.69 188 GLU A CA 1
ATOM 1533 C C . GLU A 1 188 ? 23.479 0.258 -31.717 1.00 72.69 188 GLU A C 1
ATOM 1535 O O . GLU A 1 188 ? 22.932 -0.689 -32.271 1.00 72.69 188 GLU A O 1
ATOM 1540 N N . ALA A 1 189 ? 23.508 0.361 -30.385 1.00 70.81 189 ALA A N 1
ATOM 1541 C CA . ALA A 1 189 ? 22.902 -0.635 -29.497 1.00 70.81 189 ALA A CA 1
ATOM 1542 C C . ALA A 1 189 ? 21.388 -0.769 -29.735 1.00 70.81 189 ALA A C 1
ATOM 1544 O O . ALA A 1 189 ? 20.850 -1.877 -29.739 1.00 70.81 189 ALA A O 1
ATOM 1545 N N . THR A 1 190 ? 20.7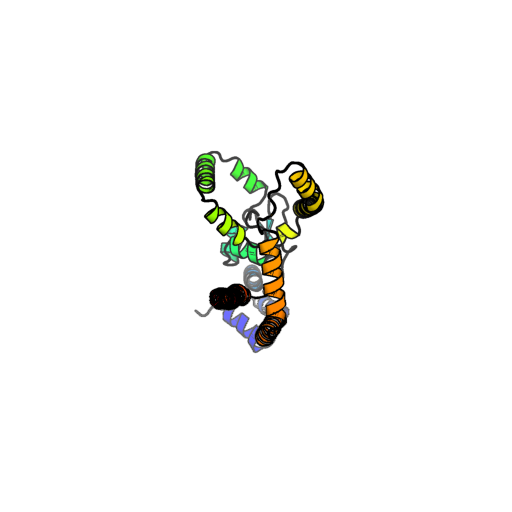07 0.345 -30.012 1.00 76.06 190 THR A N 1
ATOM 1546 C CA . THR A 1 190 ? 19.282 0.356 -30.368 1.00 76.06 190 THR A CA 1
ATOM 1547 C C . THR A 1 190 ? 19.040 -0.348 -31.704 1.00 76.06 190 THR A C 1
ATOM 1549 O O . THR A 1 190 ? 18.168 -1.214 -31.795 1.00 76.06 190 THR A O 1
ATOM 1552 N N . ARG A 1 191 ? 19.839 -0.044 -32.736 1.00 78.00 191 ARG A N 1
ATOM 1553 C CA . ARG A 1 191 ? 19.765 -0.716 -34.045 1.00 78.00 191 ARG A CA 1
ATOM 1554 C C . ARG A 1 191 ? 20.092 -2.205 -33.947 1.00 78.00 191 ARG A C 1
ATOM 1556 O O . ARG A 1 191 ? 19.392 -3.010 -34.557 1.00 78.00 191 ARG A O 1
ATOM 1563 N N . ASN A 1 192 ? 21.093 -2.587 -33.160 1.00 76.62 192 ASN A N 1
ATOM 1564 C CA . ASN A 1 192 ? 21.469 -3.984 -32.941 1.00 76.62 192 ASN A CA 1
ATOM 1565 C C . ASN A 1 192 ? 20.364 -4.737 -32.193 1.00 76.62 192 ASN A C 1
ATOM 1567 O O . ASN A 1 192 ? 19.968 -5.817 -32.623 1.00 76.62 192 ASN A O 1
ATOM 1571 N N . GLY A 1 1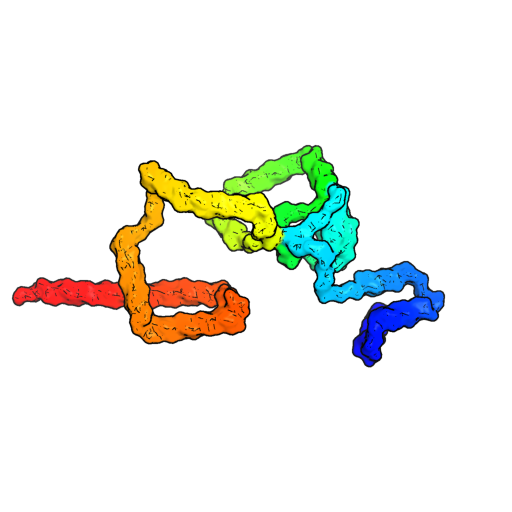93 ? 19.760 -4.126 -31.169 1.00 77.81 193 GLY A N 1
ATOM 1572 C CA . GLY A 1 193 ? 18.580 -4.674 -30.499 1.00 77.81 193 GLY A CA 1
ATOM 1573 C C . GLY A 1 193 ? 17.400 -4.874 -31.456 1.00 77.81 193 GLY A C 1
ATOM 1574 O O . GLY A 1 193 ? 16.778 -5.936 -31.467 1.00 77.81 193 GLY A O 1
ATOM 1575 N N . GLN A 1 194 ? 17.120 -3.896 -32.323 1.00 80.88 194 GLN A N 1
ATOM 1576 C CA . GLN A 1 194 ? 16.074 -4.012 -33.345 1.00 80.88 194 GLN A CA 1
ATOM 1577 C C . GLN A 1 194 ? 16.367 -5.127 -34.362 1.00 80.88 194 GLN A C 1
ATOM 1579 O O . GLN A 1 194 ? 15.454 -5.878 -34.713 1.00 80.88 194 GLN A O 1
ATOM 1584 N N . ARG A 1 195 ? 17.622 -5.275 -34.809 1.00 80.62 195 ARG A N 1
ATOM 1585 C CA . ARG A 1 195 ? 18.052 -6.356 -35.715 1.00 80.62 195 ARG A CA 1
ATOM 1586 C C . ARG A 1 195 ? 17.933 -7.728 -35.060 1.00 80.62 195 ARG A C 1
ATOM 1588 O O . ARG A 1 195 ? 17.338 -8.619 -35.662 1.00 80.62 195 ARG A O 1
ATOM 1595 N N . ALA A 1 196 ? 18.401 -7.874 -33.823 1.00 76.62 196 ALA A N 1
ATOM 1596 C CA . ALA A 1 196 ? 18.284 -9.109 -33.056 1.00 76.62 196 ALA A CA 1
ATOM 1597 C C . ALA A 1 196 ? 16.812 -9.514 -32.874 1.00 76.62 196 ALA A C 1
ATOM 1599 O O . ALA A 1 196 ? 16.440 -10.654 -33.146 1.00 76.62 196 ALA A O 1
ATOM 1600 N N . ILE A 1 197 ? 15.935 -8.566 -32.521 1.00 77.81 197 ILE A N 1
ATOM 1601 C CA . ILE A 1 197 ? 14.489 -8.817 -32.424 1.00 77.81 197 ILE A CA 1
ATOM 1602 C C . ILE A 1 197 ? 13.898 -9.201 -33.788 1.00 77.81 197 ILE A C 1
ATOM 1604 O O . ILE A 1 197 ? 13.082 -10.119 -33.865 1.00 77.81 197 ILE A O 1
ATOM 1608 N N . ALA A 1 198 ? 14.286 -8.526 -34.873 1.00 84.31 198 ALA A N 1
ATOM 1609 C CA . ALA A 1 198 ? 13.812 -8.849 -36.217 1.00 84.31 198 ALA A CA 1
ATOM 1610 C C . ALA A 1 198 ? 14.256 -10.250 -36.670 1.00 84.31 198 ALA A C 1
ATOM 1612 O O . ALA A 1 198 ? 13.477 -10.951 -37.317 1.00 84.31 198 ALA A O 1
ATOM 1613 N N . HIS A 1 199 ? 15.469 -10.671 -36.307 1.00 82.06 199 HIS A N 1
ATOM 1614 C CA . HIS A 1 199 ? 15.975 -12.019 -36.554 1.00 82.06 199 HIS A CA 1
ATOM 1615 C C . HIS A 1 199 ? 15.195 -13.065 -35.748 1.00 82.06 199 HIS A C 1
ATOM 1617 O O . HIS A 1 199 ? 14.641 -13.998 -36.326 1.00 82.06 199 HIS A O 1
ATOM 1623 N N . LEU A 1 200 ? 15.043 -12.856 -34.435 1.00 81.19 200 LEU A N 1
ATOM 1624 C CA . LEU A 1 200 ? 14.266 -13.739 -33.558 1.00 81.19 200 LEU A CA 1
ATOM 1625 C C . LEU A 1 200 ? 12.812 -13.882 -34.028 1.00 81.19 200 LEU A C 1
ATOM 1627 O O . LEU A 1 200 ? 12.252 -14.970 -34.000 1.00 81.19 200 LEU A O 1
ATOM 1631 N N . ARG A 1 201 ? 12.194 -12.812 -34.541 1.00 83.81 201 ARG A N 1
ATOM 1632 C CA . ARG A 1 201 ? 10.834 -12.876 -35.108 1.00 83.81 201 ARG A CA 1
ATOM 1633 C C . ARG A 1 201 ? 10.727 -13.744 -36.362 1.00 83.81 201 ARG A C 1
ATOM 1635 O O . ARG A 1 201 ? 9.630 -14.214 -36.650 1.00 83.81 201 ARG A O 1
ATOM 1642 N N . LYS A 1 202 ? 11.810 -13.936 -37.118 1.00 86.75 202 LYS A N 1
ATOM 1643 C CA . LYS A 1 202 ? 11.826 -14.823 -38.292 1.00 86.75 202 LYS A CA 1
ATOM 1644 C C . LYS A 1 202 ? 12.061 -16.281 -37.895 1.00 86.75 202 LYS A C 1
ATOM 1646 O O . LYS A 1 202 ? 11.495 -17.165 -38.535 1.00 86.75 202 LYS A O 1
ATOM 1651 N N . ASP A 1 203 ? 12.812 -16.521 -36.822 1.00 89.38 203 ASP A N 1
ATOM 1652 C CA . ASP A 1 203 ? 13.046 -17.854 -36.263 1.00 89.38 203 ASP A CA 1
ATOM 1653 C C . ASP A 1 203 ? 11.721 -18.509 -35.821 1.00 89.38 203 ASP A C 1
ATOM 1655 O O . ASP A 1 203 ? 10.987 -18.024 -34.955 1.00 89.38 203 ASP A O 1
ATOM 1659 N N . GLU A 1 204 ? 11.385 -19.622 -36.468 1.00 89.75 204 GLU A N 1
ATOM 1660 C CA . GLU A 1 204 ? 10.174 -20.395 -36.206 1.00 89.75 204 GLU A CA 1
ATOM 1661 C C . GLU A 1 204 ? 10.187 -21.042 -34.818 1.00 89.75 204 GLU A C 1
ATOM 1663 O O . GLU A 1 204 ? 9.156 -21.064 -34.145 1.00 89.75 204 GLU A O 1
ATOM 1668 N N . SER A 1 205 ? 11.356 -21.469 -34.335 1.00 85.94 205 SER A N 1
ATOM 1669 C CA . SER A 1 205 ? 11.506 -22.056 -33.003 1.00 85.94 205 SER A CA 1
ATOM 1670 C C . SER A 1 205 ? 11.263 -21.019 -31.903 1.00 85.94 205 SER A C 1
ATOM 1672 O O . SER A 1 205 ? 10.602 -21.309 -30.901 1.00 85.94 205 SER A O 1
ATOM 1674 N N . TYR A 1 206 ? 11.740 -19.786 -32.106 1.00 83.88 206 TYR A N 1
ATOM 1675 C CA . TYR A 1 206 ? 11.499 -18.673 -31.194 1.00 83.88 206 TYR A CA 1
ATOM 1676 C C . TYR A 1 206 ? 10.021 -18.287 -31.187 1.00 83.88 206 TYR A C 1
ATOM 1678 O O . TYR A 1 206 ? 9.424 -18.163 -30.117 1.00 83.88 206 TYR A O 1
ATOM 1686 N N . ARG A 1 207 ? 9.397 -18.158 -32.366 1.00 89.06 207 ARG A N 1
ATOM 1687 C CA . ARG A 1 207 ? 7.957 -17.881 -32.474 1.00 89.06 207 ARG A CA 1
ATOM 1688 C C . ARG A 1 207 ? 7.118 -18.955 -31.785 1.00 89.06 207 ARG A C 1
ATOM 1690 O O . ARG A 1 207 ? 6.245 -18.610 -30.994 1.00 89.06 207 ARG A O 1
ATOM 1697 N N . ALA A 1 208 ? 7.412 -20.233 -32.023 1.00 86.81 208 ALA A N 1
ATOM 1698 C CA . ALA A 1 208 ? 6.711 -21.346 -31.389 1.00 86.81 208 ALA A CA 1
ATOM 1699 C C . ALA A 1 208 ? 6.856 -21.308 -29.859 1.00 86.81 208 ALA A C 1
ATOM 1701 O O . ALA A 1 208 ? 5.873 -21.475 -29.133 1.00 86.81 208 ALA A O 1
ATOM 1702 N N . TRP A 1 209 ? 8.059 -21.012 -29.358 1.00 87.38 209 TRP A N 1
ATOM 1703 C CA . TRP A 1 209 ? 8.312 -20.848 -27.928 1.00 87.38 209 TRP A CA 1
ATOM 1704 C C . TRP A 1 209 ? 7.530 -19.669 -27.325 1.00 87.38 209 TRP A C 1
ATOM 1706 O O . TRP A 1 209 ? 6.859 -19.852 -26.306 1.00 87.38 209 TRP A O 1
ATOM 1716 N N . VAL A 1 210 ? 7.542 -18.492 -27.966 1.00 83.50 210 VAL A N 1
ATOM 1717 C CA . VAL A 1 210 ? 6.774 -17.314 -27.519 1.00 83.50 210 VAL A CA 1
ATOM 1718 C C . VAL A 1 210 ? 5.274 -17.622 -27.510 1.00 83.50 210 VAL A C 1
ATOM 1720 O O . VAL A 1 210 ? 4.602 -17.355 -26.516 1.00 83.50 210 VAL A O 1
ATOM 1723 N N . SER A 1 211 ? 4.739 -18.223 -28.575 1.00 84.38 211 SER A N 1
ATOM 1724 C CA . SER A 1 211 ? 3.320 -18.587 -28.674 1.00 84.38 211 SER A CA 1
ATOM 1725 C C . SER A 1 211 ? 2.898 -19.602 -27.613 1.00 84.38 211 SER A C 1
ATOM 1727 O O . SER A 1 211 ? 1.844 -19.431 -26.992 1.00 84.38 211 SER A O 1
ATOM 1729 N N . ARG A 1 212 ? 3.727 -20.622 -27.348 1.00 84.31 212 ARG A N 1
ATOM 1730 C CA . ARG A 1 212 ? 3.494 -21.587 -26.264 1.00 84.31 212 ARG A CA 1
ATOM 1731 C C . ARG A 1 212 ? 3.436 -20.875 -24.915 1.00 84.31 212 ARG A C 1
ATOM 1733 O O . ARG A 1 212 ? 2.476 -21.048 -24.174 1.00 84.31 212 ARG A O 1
ATOM 1740 N N . ARG A 1 213 ? 4.402 -19.998 -24.636 1.00 78.62 213 ARG A N 1
ATOM 1741 C CA . ARG A 1 213 ? 4.468 -19.236 -23.383 1.00 78.62 213 ARG A CA 1
ATOM 1742 C C . ARG A 1 213 ? 3.305 -18.262 -23.191 1.00 78.62 213 ARG A C 1
ATOM 1744 O O . ARG A 1 213 ? 2.780 -18.151 -22.086 1.00 78.62 213 ARG A O 1
ATOM 1751 N N . ILE A 1 214 ? 2.871 -17.577 -24.249 1.00 80.44 214 ILE A N 1
ATOM 1752 C CA . ILE A 1 214 ? 1.673 -16.723 -24.207 1.00 80.44 214 ILE A CA 1
ATOM 1753 C C . ILE A 1 214 ? 0.432 -17.569 -23.895 1.00 80.44 214 ILE A C 1
ATOM 1755 O O . ILE A 1 214 ? -0.424 -17.138 -23.123 1.00 80.44 214 ILE A O 1
ATOM 1759 N N . SER A 1 215 ? 0.338 -18.772 -24.466 1.00 80.25 215 SER A N 1
ATOM 1760 C CA . SER A 1 215 ? -0.780 -19.692 -24.225 1.00 80.25 215 SER A CA 1
ATOM 1761 C C . SER A 1 215 ? -0.787 -20.213 -22.784 1.00 80.25 215 SER A C 1
ATOM 1763 O O . SER A 1 215 ? -1.827 -20.169 -22.133 1.00 80.25 215 SER A O 1
ATOM 1765 N N . GLU A 1 216 ? 0.376 -20.601 -22.251 1.00 76.38 216 GLU A N 1
ATOM 1766 C CA . GLU A 1 216 ? 0.558 -20.978 -20.840 1.00 76.38 216 GLU A CA 1
ATOM 1767 C C . GLU A 1 216 ? 0.157 -19.835 -19.891 1.00 76.38 216 GLU A C 1
ATOM 1769 O O . GLU A 1 216 ? -0.610 -20.041 -18.952 1.00 76.38 216 GLU A O 1
ATOM 1774 N N . GLY A 1 217 ? 0.603 -18.603 -20.165 1.00 69.81 217 GLY A N 1
ATOM 1775 C CA . GLY A 1 217 ? 0.254 -17.429 -19.356 1.00 69.81 217 GLY A CA 1
ATOM 1776 C C . GLY A 1 217 ? -1.234 -17.059 -19.406 1.00 69.81 217 GLY A C 1
ATOM 1777 O O . GLY A 1 217 ? -1.789 -16.594 -18.411 1.00 69.81 217 GLY A O 1
ATOM 1778 N N . LYS A 1 218 ? -1.910 -17.289 -20.541 1.00 74.06 218 LYS A N 1
ATOM 1779 C CA . LYS A 1 218 ? -3.368 -17.114 -20.654 1.00 74.06 218 LYS A CA 1
ATOM 1780 C C . LYS A 1 218 ? -4.136 -18.191 -19.887 1.00 74.06 218 LYS A C 1
ATOM 1782 O O . LYS A 1 218 ? -5.115 -17.858 -19.227 1.00 74.06 218 LYS A O 1
ATOM 1787 N N . ALA A 1 219 ? -3.684 -19.446 -19.935 1.00 70.25 219 ALA A N 1
ATOM 1788 C CA . ALA A 1 219 ? -4.291 -20.544 -19.182 1.00 70.25 219 ALA A CA 1
ATOM 1789 C C . ALA A 1 219 ? -4.174 -20.344 -17.657 1.00 70.25 219 ALA A C 1
ATOM 1791 O O . ALA A 1 219 ? -5.070 -20.739 -16.918 1.00 70.25 219 ALA A O 1
ATOM 1792 N N . ALA A 1 220 ? -3.121 -19.664 -17.194 1.00 66.19 220 ALA A N 1
ATOM 1793 C CA . ALA A 1 220 ? -2.869 -19.370 -15.782 1.00 66.19 220 ALA A CA 1
ATOM 1794 C C . ALA A 1 220 ? -3.640 -18.154 -15.209 1.00 66.19 220 ALA A C 1
ATOM 1796 O O . ALA A 1 220 ? -3.304 -17.669 -14.131 1.00 66.19 220 ALA A O 1
ATOM 1797 N N . GLY A 1 221 ? -4.665 -17.633 -15.896 1.00 53.81 221 GLY A N 1
ATOM 1798 C CA . GLY A 1 221 ? -5.525 -16.576 -15.339 1.00 53.81 221 GLY A CA 1
ATOM 1799 C C . GLY A 1 221 ? -5.021 -15.140 -15.535 1.00 53.81 221 GLY A C 1
ATOM 1800 O O . GLY A 1 221 ? -5.335 -14.260 -14.738 1.00 53.81 221 GLY A O 1
ATOM 1801 N N . GLY A 1 222 ? -4.268 -14.869 -16.607 1.00 50.03 222 GLY A N 1
ATOM 1802 C CA . GLY A 1 222 ? -4.022 -13.500 -17.091 1.00 50.03 222 GLY A CA 1
ATOM 1803 C C . GLY A 1 222 ? -2.834 -12.759 -16.468 1.00 50.03 222 GLY A C 1
ATOM 1804 O O . GLY A 1 222 ? -2.556 -11.624 -16.856 1.00 50.03 222 GLY A O 1
ATOM 1805 N N . GLY A 1 223 ? -2.084 -13.397 -15.570 1.00 55.22 223 GLY A N 1
ATOM 1806 C CA . GLY A 1 223 ? -0.784 -12.918 -15.100 1.00 55.22 223 GLY A CA 1
ATOM 1807 C C . GLY A 1 223 ? 0.316 -13.914 -15.457 1.00 55.22 223 GLY A C 1
ATOM 1808 O O . GLY A 1 223 ? 0.217 -15.085 -15.111 1.00 55.22 223 GLY A O 1
ATOM 1809 N N . MET A 1 224 ? 1.387 -13.469 -16.125 1.00 57.69 224 MET A N 1
ATOM 1810 C CA . MET A 1 224 ? 2.601 -14.292 -16.232 1.00 57.69 224 MET A CA 1
ATOM 1811 C C . MET A 1 224 ? 3.133 -14.555 -14.822 1.00 57.69 224 MET A C 1
ATOM 1813 O O . MET A 1 224 ? 3.449 -13.594 -14.112 1.00 57.69 224 MET A O 1
ATOM 1817 N N . SER A 1 225 ? 3.236 -15.827 -14.429 1.00 70.62 225 SER A N 1
ATOM 1818 C CA . SER A 1 225 ? 3.869 -16.207 -13.164 1.00 70.62 225 SER A CA 1
ATOM 1819 C C . SER A 1 225 ? 5.327 -15.736 -13.134 1.00 70.62 225 SER A C 1
ATOM 1821 O O . SER A 1 225 ? 5.949 -15.524 -14.181 1.00 70.62 225 SER A O 1
ATOM 1823 N N . GLU A 1 226 ? 5.888 -15.552 -11.938 1.00 68.19 226 GLU A N 1
ATOM 1824 C CA . GLU A 1 226 ? 7.284 -15.119 -11.797 1.00 68.19 226 GLU A CA 1
AT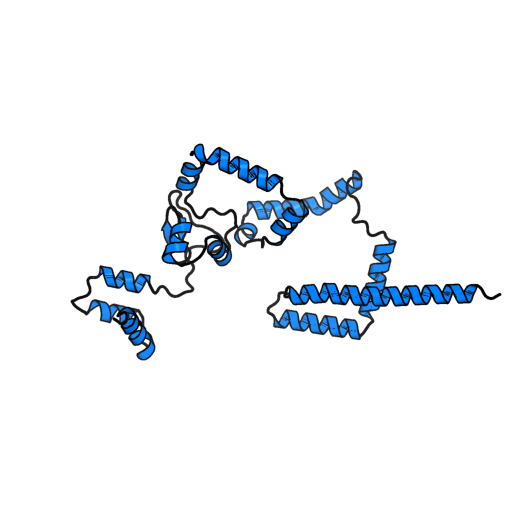OM 1825 C C . GLU A 1 226 ? 8.256 -16.130 -12.425 1.00 68.19 226 GLU A C 1
ATOM 1827 O O . GLU A 1 226 ? 9.211 -15.735 -13.085 1.00 68.19 226 GLU A O 1
ATOM 1832 N N . GLU A 1 227 ? 7.936 -17.421 -12.346 1.00 67.25 227 GLU A N 1
ATOM 1833 C CA . GLU A 1 227 ? 8.657 -18.510 -13.017 1.00 67.25 227 GLU A CA 1
ATOM 1834 C C . GLU A 1 227 ? 8.631 -18.351 -14.544 1.00 67.25 227 GLU A C 1
ATOM 1836 O O . GLU A 1 227 ? 9.656 -18.471 -15.219 1.00 67.25 227 GLU A O 1
ATOM 1841 N N . VAL A 1 228 ? 7.471 -18.001 -15.112 1.00 64.69 228 VAL A N 1
ATOM 1842 C CA . VAL A 1 228 ? 7.347 -17.724 -16.547 1.00 64.69 228 VAL A CA 1
ATOM 1843 C C . VAL A 1 228 ? 8.166 -16.482 -16.916 1.00 64.69 228 VAL A C 1
ATOM 1845 O O . VAL A 1 228 ? 8.917 -16.531 -17.892 1.00 64.69 228 VAL A O 1
ATOM 1848 N N . ARG A 1 229 ? 8.118 -15.400 -16.125 1.00 66.75 229 ARG A N 1
ATOM 1849 C CA . ARG A 1 229 ? 8.941 -14.190 -16.345 1.00 66.75 229 ARG A CA 1
ATOM 1850 C C . ARG A 1 229 ? 10.440 -14.467 -16.250 1.00 66.75 229 ARG A C 1
ATOM 1852 O O . ARG A 1 229 ? 11.213 -13.912 -17.032 1.00 66.75 229 ARG A O 1
ATOM 1859 N N . GLN A 1 230 ? 10.860 -15.301 -15.305 1.00 72.56 230 GLN A N 1
ATOM 1860 C CA . GLN A 1 230 ? 12.251 -15.705 -15.142 1.00 72.56 230 GLN A CA 1
ATOM 1861 C C . GLN A 1 230 ? 12.724 -16.532 -16.340 1.00 72.56 230 GLN A C 1
ATOM 1863 O O . GLN A 1 230 ? 13.734 -16.189 -16.950 1.00 72.56 230 GLN A O 1
ATOM 1868 N N . SER A 1 231 ? 11.920 -17.498 -16.788 1.00 72.19 231 SER A N 1
ATOM 1869 C CA . SER A 1 231 ? 12.232 -18.277 -17.990 1.00 72.19 231 SER A CA 1
ATOM 1870 C C . SER A 1 231 ? 12.305 -17.426 -19.267 1.00 72.19 231 SER A C 1
ATOM 1872 O O . SER A 1 231 ? 13.070 -17.741 -20.176 1.00 72.19 231 SER A O 1
ATOM 1874 N N . PHE A 1 232 ? 11.540 -16.326 -19.343 1.00 69.94 232 PHE A N 1
ATOM 1875 C CA . PHE A 1 232 ? 11.641 -15.357 -20.438 1.00 69.94 232 PHE A CA 1
ATOM 1876 C C . PHE A 1 232 ? 12.980 -14.619 -20.420 1.00 69.94 232 PHE A C 1
ATOM 1878 O O . PHE A 1 232 ? 13.605 -14.476 -21.468 1.00 69.94 232 PHE A O 1
ATOM 1885 N N . ARG A 1 233 ? 13.423 -14.166 -19.239 1.00 71.12 233 ARG A N 1
ATOM 1886 C CA . ARG A 1 233 ? 14.720 -13.495 -19.063 1.00 71.12 233 ARG A CA 1
ATOM 1887 C C . ARG A 1 233 ? 15.880 -14.419 -19.426 1.00 71.12 233 ARG A C 1
ATOM 1889 O O . ARG A 1 233 ? 16.778 -14.000 -20.153 1.00 71.12 233 ARG A O 1
ATOM 1896 N N . GLU A 1 234 ? 15.837 -15.662 -18.962 1.00 74.56 234 GLU A N 1
ATOM 1897 C CA . GLU A 1 234 ? 16.884 -16.660 -19.200 1.00 74.56 234 GLU A CA 1
ATOM 1898 C C . GLU A 1 234 ? 16.918 -17.093 -20.674 1.00 74.56 234 GLU A C 1
ATOM 1900 O O . GLU A 1 234 ? 17.950 -16.943 -21.327 1.00 74.56 234 GLU A O 1
ATOM 1905 N N . GLY A 1 235 ? 15.778 -17.499 -21.247 1.00 73.25 235 GLY A N 1
ATOM 1906 C CA . GLY A 1 235 ? 15.713 -17.976 -22.632 1.00 73.25 235 GLY A CA 1
ATOM 1907 C C . GLY A 1 235 ? 15.982 -16.892 -23.682 1.00 73.25 235 GLY A C 1
ATOM 1908 O O . GLY A 1 235 ? 16.603 -17.168 -24.708 1.00 73.25 235 GLY A O 1
ATOM 1909 N N . ALA A 1 236 ? 15.565 -15.644 -23.434 1.00 67.56 236 ALA A N 1
ATOM 1910 C CA . ALA A 1 236 ? 15.909 -14.524 -24.312 1.00 67.56 236 ALA A CA 1
ATOM 1911 C C . ALA A 1 236 ? 17.405 -14.184 -24.242 1.00 67.56 236 ALA A C 1
ATOM 1913 O O . ALA A 1 236 ? 18.003 -13.881 -25.271 1.00 67.56 236 ALA A O 1
ATOM 1914 N N . SER A 1 237 ? 18.016 -14.264 -23.054 1.00 68.50 237 SER A N 1
ATOM 1915 C CA . SER A 1 237 ? 19.448 -13.988 -22.883 1.00 68.50 237 SER A CA 1
ATOM 1916 C C . SER A 1 237 ? 20.322 -15.067 -23.519 1.00 68.50 237 SER A C 1
ATOM 1918 O O . SER A 1 237 ? 21.336 -14.746 -24.131 1.00 68.50 237 SER A O 1
ATOM 1920 N N . GLU A 1 238 ? 19.940 -16.339 -23.398 1.00 71.88 238 GLU A N 1
ATOM 1921 C CA . GLU A 1 238 ? 20.665 -17.459 -24.003 1.00 71.88 238 GLU A CA 1
ATOM 1922 C C . GLU A 1 238 ? 20.635 -17.388 -25.533 1.00 71.88 238 GLU A C 1
ATOM 1924 O O . GLU A 1 238 ? 21.688 -17.386 -26.168 1.00 71.88 238 GLU A O 1
ATOM 1929 N N . ARG A 1 239 ? 19.451 -17.185 -26.124 1.00 68.38 239 ARG A N 1
ATOM 1930 C CA . ARG A 1 239 ? 19.301 -17.058 -27.583 1.00 68.38 239 ARG A CA 1
ATOM 1931 C C . ARG A 1 239 ? 19.931 -15.785 -28.145 1.00 68.38 239 ARG A C 1
ATOM 1933 O O . ARG A 1 239 ? 20.443 -15.803 -29.258 1.00 68.38 239 ARG A O 1
ATOM 1940 N N . ALA A 1 240 ? 19.923 -14.684 -27.390 1.00 62.31 240 ALA A N 1
ATOM 1941 C CA . ALA A 1 240 ? 20.643 -13.473 -27.780 1.00 62.31 240 ALA A CA 1
ATOM 1942 C C . ALA A 1 240 ? 22.162 -13.707 -27.804 1.00 62.31 240 ALA A C 1
ATOM 1944 O O . ALA A 1 240 ? 22.821 -13.278 -28.744 1.00 62.31 240 ALA A O 1
ATOM 1945 N N . ARG A 1 241 ? 22.712 -14.432 -26.818 1.00 70.81 241 ARG A N 1
ATOM 1946 C CA . ARG A 1 241 ? 24.135 -14.820 -26.802 1.00 70.81 241 ARG A CA 1
ATOM 1947 C C . ARG A 1 241 ? 24.489 -15.794 -27.923 1.00 70.81 241 ARG A C 1
ATOM 1949 O O . ARG A 1 241 ? 25.611 -15.755 -28.412 1.00 70.81 241 ARG A O 1
ATOM 1956 N N . GLU A 1 242 ? 23.571 -16.676 -28.305 1.00 71.25 242 GLU A N 1
ATOM 1957 C CA . GLU A 1 242 ? 23.753 -17.599 -29.430 1.00 71.25 242 GLU A CA 1
ATOM 1958 C C . GLU A 1 242 ? 23.757 -16.851 -30.771 1.00 71.25 242 GLU A C 1
ATOM 1960 O O . GLU A 1 242 ? 24.678 -17.029 -31.564 1.00 71.25 242 GLU A O 1
ATOM 1965 N N . ALA A 1 243 ? 22.815 -15.924 -30.976 1.00 64.81 243 ALA A N 1
ATOM 1966 C CA . ALA A 1 243 ? 22.773 -15.068 -32.163 1.00 64.81 243 ALA A CA 1
ATOM 1967 C C . ALA A 1 243 ? 24.008 -14.153 -32.286 1.00 64.81 243 ALA A C 1
ATOM 1969 O O . ALA A 1 243 ? 24.559 -14.015 -33.376 1.00 64.81 243 ALA A O 1
ATOM 1970 N N . ASP A 1 244 ? 24.470 -13.570 -31.175 1.00 67.81 244 ASP A N 1
ATOM 1971 C CA . ASP A 1 244 ? 25.676 -12.730 -31.136 1.00 67.81 244 ASP A CA 1
ATOM 1972 C C . ASP A 1 244 ? 26.944 -13.552 -31.435 1.00 67.81 244 ASP A C 1
ATOM 1974 O O . ASP A 1 244 ? 27.818 -13.127 -32.189 1.00 67.81 244 ASP A O 1
ATOM 1978 N N . ARG A 1 245 ? 27.018 -14.794 -30.934 1.00 72.50 245 ARG A N 1
ATOM 1979 C CA . ARG A 1 245 ? 28.112 -15.729 -31.244 1.00 72.50 245 ARG A CA 1
ATOM 1980 C C . ARG A 1 245 ? 28.139 -16.110 -32.726 1.00 72.50 245 ARG A C 1
ATOM 1982 O O . ARG A 1 245 ? 29.218 -16.190 -33.313 1.00 72.50 245 ARG A O 1
ATOM 1989 N N . ASP A 1 246 ? 26.972 -16.294 -33.334 1.00 67.00 246 ASP A N 1
ATOM 1990 C CA . ASP A 1 246 ? 26.829 -16.557 -34.767 1.00 67.00 246 ASP A CA 1
ATOM 1991 C C . ASP A 1 246 ? 27.195 -15.340 -35.632 1.00 67.00 246 ASP A C 1
ATOM 1993 O O . ASP A 1 246 ? 27.811 -15.503 -36.690 1.00 67.00 246 ASP A O 1
ATOM 1997 N N . GLU A 1 247 ? 26.855 -14.118 -35.211 1.00 63.50 247 GLU A N 1
ATOM 1998 C CA . GLU A 1 247 ? 27.267 -12.889 -35.906 1.00 63.50 247 GLU A CA 1
ATOM 1999 C C . GLU A 1 247 ? 28.775 -12.634 -35.782 1.00 63.50 247 GLU A C 1
ATOM 2001 O O . GLU A 1 247 ? 29.430 -12.370 -36.795 1.00 63.50 247 GLU A O 1
ATOM 2006 N N . LEU A 1 248 ? 29.360 -12.798 -34.591 1.00 59.06 248 LEU A N 1
ATOM 2007 C CA . LEU A 1 248 ? 30.808 -12.692 -34.378 1.00 59.06 248 LEU A CA 1
ATOM 2008 C C . LEU A 1 248 ? 31.579 -13.773 -35.151 1.00 59.06 248 LEU A C 1
ATOM 2010 O O . LEU A 1 248 ? 32.623 -13.490 -35.745 1.00 59.06 248 LEU A O 1
ATOM 2014 N N . GLY A 1 249 ? 31.037 -14.992 -35.228 1.00 60.88 249 GLY A N 1
ATOM 2015 C CA . GLY A 1 249 ? 31.582 -16.068 -36.055 1.00 60.88 249 GLY A CA 1
ATOM 2016 C C . GLY A 1 249 ? 31.566 -15.742 -37.553 1.00 60.88 249 GLY A C 1
ATOM 2017 O O . GLY A 1 249 ? 32.527 -16.049 -38.261 1.00 60.88 249 GLY A O 1
ATOM 2018 N N . ARG A 1 250 ? 30.517 -15.070 -38.050 1.00 61.44 250 ARG A N 1
ATOM 2019 C CA . ARG A 1 250 ? 30.450 -14.585 -39.443 1.00 61.44 250 ARG A CA 1
ATOM 2020 C C . ARG A 1 250 ? 31.402 -13.421 -39.697 1.00 61.44 250 ARG A C 1
ATOM 2022 O O . ARG A 1 250 ? 32.001 -13.372 -40.768 1.00 61.44 250 ARG A O 1
ATOM 2029 N N . PHE A 1 251 ? 31.562 -12.509 -38.738 1.00 46.16 251 PHE A N 1
ATOM 2030 C CA . PHE A 1 251 ? 32.507 -11.397 -38.844 1.00 46.16 251 PHE A CA 1
ATOM 2031 C C . PHE A 1 251 ? 33.953 -11.903 -38.935 1.00 46.16 251 PHE A C 1
ATOM 2033 O O . PHE A 1 251 ? 34.689 -11.481 -39.822 1.00 46.16 251 PHE A O 1
ATOM 2040 N N . SER A 1 252 ? 34.328 -12.880 -38.101 1.00 55.47 252 SER A N 1
ATOM 2041 C CA . SER A 1 252 ? 35.663 -13.492 -38.120 1.00 55.47 252 SER A CA 1
ATOM 2042 C C . SER A 1 252 ? 35.999 -14.169 -39.457 1.00 55.47 252 SER A C 1
ATOM 2044 O O . SER A 1 252 ? 37.091 -13.949 -39.974 1.00 55.47 252 SER A O 1
ATOM 2046 N N . ARG A 1 253 ? 35.059 -14.909 -40.069 1.00 60.84 253 ARG A N 1
ATOM 2047 C CA . ARG A 1 253 ? 35.274 -15.541 -41.391 1.00 60.84 253 ARG A CA 1
ATOM 2048 C C . ARG A 1 253 ? 35.413 -14.525 -42.526 1.00 60.84 253 ARG A C 1
ATOM 2050 O O . ARG A 1 253 ? 36.212 -14.710 -43.435 1.00 60.84 253 ARG A O 1
ATOM 2057 N N . ARG A 1 254 ? 34.665 -13.421 -42.459 1.00 59.09 254 ARG A N 1
ATOM 2058 C CA . ARG A 1 254 ? 34.709 -12.364 -43.480 1.00 59.09 254 ARG A CA 1
ATOM 2059 C C . ARG A 1 254 ? 36.009 -11.557 -43.451 1.00 59.09 254 ARG A C 1
ATOM 2061 O O . ARG A 1 254 ? 36.367 -10.961 -44.464 1.00 59.09 254 ARG A O 1
ATOM 2068 N N . SER A 1 255 ? 36.672 -11.513 -42.297 1.00 55.34 255 SER A N 1
ATOM 2069 C CA . SER A 1 255 ? 37.991 -10.899 -42.143 1.00 55.34 255 SER A CA 1
ATOM 2070 C C . SER A 1 255 ? 39.099 -11.800 -42.688 1.00 55.34 255 SER A C 1
ATOM 2072 O O . SER A 1 255 ? 39.965 -11.295 -43.390 1.00 55.34 255 SER A O 1
ATOM 2074 N N . SER A 1 256 ? 39.029 -13.122 -42.471 1.00 64.81 256 SER A N 1
ATOM 2075 C CA . SER A 1 256 ? 40.020 -14.063 -43.020 1.00 64.81 256 SER A CA 1
ATOM 2076 C C . SER A 1 256 ? 39.959 -14.197 -44.547 1.00 64.81 256 SER A C 1
ATOM 2078 O O . SER A 1 256 ? 40.983 -14.398 -45.180 1.00 64.81 256 SER A O 1
ATOM 2080 N N . GLU A 1 257 ? 38.783 -14.035 -45.162 1.00 67.25 257 GLU A N 1
ATOM 2081 C CA . GLU A 1 257 ? 38.619 -14.081 -46.629 1.00 67.25 257 GLU A CA 1
ATOM 2082 C C . GLU A 1 257 ? 39.106 -12.807 -47.352 1.00 67.25 257 GLU A C 1
ATOM 2084 O O . GLU A 1 257 ? 39.168 -12.784 -48.577 1.00 67.25 257 GLU A O 1
ATOM 2089 N N . ARG A 1 258 ? 39.424 -11.722 -46.627 1.00 60.53 258 ARG A N 1
ATOM 2090 C CA . ARG A 1 258 ? 39.939 -10.466 -47.212 1.00 60.53 258 ARG A CA 1
ATOM 2091 C C . ARG A 1 258 ? 41.463 -10.345 -47.182 1.00 60.53 258 ARG A C 1
ATOM 2093 O O . ARG A 1 258 ? 41.978 -9.367 -47.717 1.00 60.53 258 ARG A O 1
ATOM 2100 N N . GLU A 1 259 ? 42.162 -11.289 -46.558 1.00 59.50 259 GLU A N 1
ATOM 2101 C CA . GLU A 1 259 ? 43.623 -11.261 -46.401 1.00 59.50 259 GLU A CA 1
ATOM 2102 C C . GLU A 1 259 ? 44.379 -12.170 -47.389 1.00 59.50 259 GLU A C 1
ATOM 2104 O O . GLU A 1 259 ? 45.604 -12.235 -47.323 1.00 59.50 259 GLU A O 1
ATOM 2109 N N . GLU A 1 260 ? 43.699 -12.811 -48.346 1.00 52.44 260 GLU A N 1
ATOM 2110 C CA . GLU A 1 260 ? 44.355 -13.514 -49.460 1.00 52.44 260 GLU A CA 1
ATOM 2111 C C . GLU A 1 260 ? 44.332 -12.648 -50.741 1.00 52.44 260 GLU A C 1
ATOM 2113 O O . GLU A 1 260 ? 43.244 -12.370 -51.256 1.00 52.44 260 GLU A O 1
ATOM 2118 N N . PRO A 1 261 ? 45.495 -12.165 -51.228 1.00 61.03 261 PRO A N 1
ATOM 2119 C CA . PRO A 1 261 ? 45.626 -11.462 -52.507 1.00 61.03 261 PRO A CA 1
ATOM 2120 C C . PRO A 1 261 ? 45.610 -12.392 -53.729 1.00 61.03 261 PRO A C 1
ATOM 2122 O O . PRO A 1 261 ? 46.113 -13.535 -53.630 1.00 61.03 261 PRO A O 1
#

Sequence (261 aa):
MESRAWQAAMLHLREGLSLKEVAKVLRERPKWCGQRVNEVLDLYEPPGVIHGRRGVLASDGERVQCHVCGRWYAHLGAHVRMKHDMEADEYKREFGLMSKTGLISPELAEKRRKHKHLEAYRESSRERMKALSAEEQSRRASQQDLREERRLDPAYQAHVRRLSELGPEALERARAEGRYRESGFSEEATRNGQRAIAHLRKDESYRAWVSRRISEGKAAGGGMSEEVRQSFREGASERAREADRDELGRFSRRSSEREEP

Radius of gyration: 30.52 Å; chains: 1; bounding box: 81×56×83 Å

pLDDT: mean 73.64, std 13.7, range [41.38, 96.25]

Foldseek 3Di:
DPDVLVVLVCCCVPVVDDPVRSLVVQVPDPPDDPVVSVVSVLVDDDPDQFADAQLDFDAPQQWTADRGRRDTHQQQQVVCCVPVVDHPVRSCQVRLYAPPDHNGGNVVVVVVVPPCVCVVVVVVVVVVVVPDDPVRVVVVVVPDDPGVNLVVDPVNVVVVVVCVVCVVVVLVVCVVVVVDDPPPCDPVNVVVVVVLVVVLVVDPVSVVVVVVLVVVCVVVPNHRDVVSVVCVVVVSVVVSVVVVVVVVVVVVVVVVVVPDD